Protein AF-A0A517QQE5-F1 (afdb_monomer)

Nearest PDB structures (foldseek):
  2n7e-assembly1_A  TM=3.358E-01  e=5.975E-01  Saccharomyces cerevisiae S288C
  7jvt-assembly1_D  TM=3.365E-01  e=5.175E+00  Lambdavirus lambda

Mean predicted aligned error: 16.01 Å

Sequence (185 aa):
MSWFSRKVNLTLVDDATGAVFASSMMPPSDLPDSFQVDTTLHLGGDDWSVILAEPETKAEFTKSGKLTLRLRKVEMMAPEAISFSQLDISERFDDNENLGADEWITTRALNATIDNPEASGLPPLDADPEEVYRVASTLSELRESIPIEGDGVYCPICHVANIDIGKLRSPCPKCGRGLLKFGWT

pLDDT: mean 84.47, std 11.79, range [33.19, 96.88]

Foldseek 3Di:
DDDDQLWAWEWEAAQVPRDTPDIDTHGLVVPDQFLPPQDWDCDPNWIKTFPDKVVGGSVVRSVVSYIYTHIYTDDDDDPVPDDDDPPDPVDDVCPVVDFDQPDKDAADQPLVVDPDQVVVQADHPPDDLVVNQVSQQVVLVVVVVDDDPQKWWADNNRRMTGRDNVQAQAADPPHGGGIGIDHDD

Radius of gyration: 33.79 Å; Cα contacts (8 Å, |Δi|>4): 269; chains: 1; bounding box: 58×36×95 Å

Secondary structure (DSSP, 8-state):
-------EEEEEEETTT--EEEEEEE-GGGS-SBS-S--EEEETTEEEEEEEEES-BHHHHHHHSEEEEEEEE-----GGG-------TTPPTTGGG---TT--EE---GGGS-S-TGGGTPPPTT--HHHHHHHHHHHHHHHHTS--TTEEEEETTTTEEES-GGGTTSBPTTT-PBPEEEE--

Solvent-accessible surface area (backbone atoms only — not comparable to full-atom values): 11215 Å² total; per-residue (Å²): 133,94,70,84,77,69,49,25,41,38,36,37,25,36,61,89,77,68,44,75,79,49,72,50,79,42,49,64,87,83,49,67,70,56,59,86,54,97,42,74,44,85,54,98,92,42,50,27,37,54,77,43,48,48,52,46,37,39,73,51,17,61,71,70,33,38,32,39,36,28,29,39,77,64,80,88,74,62,71,90,74,61,84,76,81,83,81,66,85,87,63,59,92,66,54,93,73,62,73,48,74,88,45,73,47,80,60,75,67,67,46,80,78,43,98,60,24,57,87,72,76,34,61,58,90,84,54,52,68,69,58,48,46,52,56,50,46,56,54,14,56,59,49,71,76,50,95,60,88,72,41,13,21,31,34,87,82,78,29,37,34,32,64,38,49,88,48,50,58,38,60,35,95,85,79,57,49,60,22,31,57,40,76,80,124

Organism: NCBI:txid2527994

Structure (mmCIF, N/CA/C/O backbone):
data_AF-A0A517QQE5-F1
#
_entry.id   AF-A0A517QQE5-F1
#
loop_
_atom_site.group_PDB
_atom_site.id
_atom_site.type_symbol
_atom_site.label_atom_id
_atom_site.label_alt_id
_atom_site.label_comp_id
_atom_site.label_asym_id
_atom_site.label_entity_id
_atom_site.label_seq_id
_atom_site.pdbx_PDB_ins_code
_atom_site.Cartn_x
_atom_site.Cartn_y
_atom_site.Cartn_z
_atom_site.occupancy
_atom_site.B_iso_or_equiv
_atom_site.auth_seq_id
_atom_site.auth_comp_id
_atom_site.auth_asym_id
_atom_site.auth_atom_id
_atom_site.pdbx_PDB_model_num
ATOM 1 N N . MET A 1 1 ? -27.546 -8.159 62.343 1.00 33.19 1 MET A N 1
ATOM 2 C CA . MET A 1 1 ? -28.713 -7.446 61.781 1.00 33.19 1 MET A CA 1
ATOM 3 C C . MET A 1 1 ? -28.699 -7.657 60.276 1.00 33.19 1 MET A C 1
ATOM 5 O O . MET A 1 1 ? -27.758 -7.212 59.638 1.00 33.19 1 MET A O 1
ATOM 9 N N . SER A 1 2 ? -29.659 -8.411 59.732 1.00 42.81 2 SER A N 1
ATOM 10 C CA . SER A 1 2 ? -29.758 -8.683 58.290 1.00 42.81 2 SER A CA 1
ATOM 11 C C . SER A 1 2 ? -30.436 -7.488 57.615 1.00 42.81 2 SER A C 1
ATOM 13 O O . SER A 1 2 ? -31.658 -7.362 57.644 1.00 42.81 2 SER A O 1
ATOM 15 N N . TRP A 1 3 ? -29.633 -6.540 57.130 1.00 45.69 3 TRP A N 1
ATOM 16 C CA . TRP A 1 3 ? -30.102 -5.354 56.416 1.00 45.69 3 TRP A CA 1
ATOM 17 C C . TRP A 1 3 ? -30.272 -5.730 54.944 1.00 45.69 3 TRP A C 1
ATOM 19 O O . TRP A 1 3 ? -29.327 -6.201 54.319 1.00 45.69 3 TRP A O 1
ATOM 29 N N . PHE A 1 4 ? -31.480 -5.569 54.408 1.00 49.00 4 PHE A N 1
ATOM 30 C CA . PHE A 1 4 ? -31.859 -5.864 53.025 1.00 49.00 4 PHE A CA 1
ATOM 31 C C . PHE A 1 4 ? -30.752 -5.518 52.016 1.00 49.00 4 PHE A C 1
ATOM 33 O O . PHE A 1 4 ? -30.507 -4.344 51.736 1.00 49.00 4 PHE A O 1
ATOM 40 N N . SER A 1 5 ? -30.099 -6.536 51.449 1.00 58.22 5 SER A N 1
ATOM 41 C CA . SER A 1 5 ? -29.202 -6.341 50.310 1.00 58.22 5 SER A CA 1
ATOM 42 C C . SER A 1 5 ? -30.065 -5.960 49.110 1.00 58.22 5 SER A C 1
ATOM 44 O O . SER A 1 5 ? -30.718 -6.813 48.502 1.00 58.22 5 SER A O 1
ATOM 46 N N . ARG A 1 6 ? -30.162 -4.656 48.820 1.00 73.75 6 ARG A N 1
ATOM 47 C CA . ARG A 1 6 ? -30.769 -4.173 47.577 1.00 73.75 6 ARG A CA 1
ATOM 48 C C . ARG A 1 6 ? -29.922 -4.707 46.432 1.00 73.75 6 ARG A C 1
ATOM 50 O O . ARG A 1 6 ? -28.795 -4.262 46.244 1.00 73.75 6 ARG A O 1
ATOM 57 N N . LYS A 1 7 ? -30.465 -5.683 45.706 1.00 86.56 7 LYS A N 1
ATOM 58 C CA . LYS A 1 7 ? -29.832 -6.222 44.505 1.00 86.56 7 LYS A CA 1
ATOM 59 C C . LYS A 1 7 ? -29.863 -5.170 43.399 1.00 86.56 7 LYS A C 1
ATOM 61 O O . LYS A 1 7 ? -30.863 -4.470 43.239 1.00 86.56 7 LYS A O 1
ATOM 66 N N . VAL A 1 8 ? -28.776 -5.084 42.649 1.00 90.12 8 VAL A N 1
ATOM 67 C CA . VAL A 1 8 ? -28.652 -4.277 41.436 1.00 90.12 8 VAL A CA 1
ATOM 68 C C . VAL A 1 8 ? -29.041 -5.160 40.261 1.00 90.12 8 VAL A C 1
ATOM 70 O O . VAL A 1 8 ? -28.583 -6.300 40.157 1.00 90.12 8 VAL A O 1
ATOM 73 N N . ASN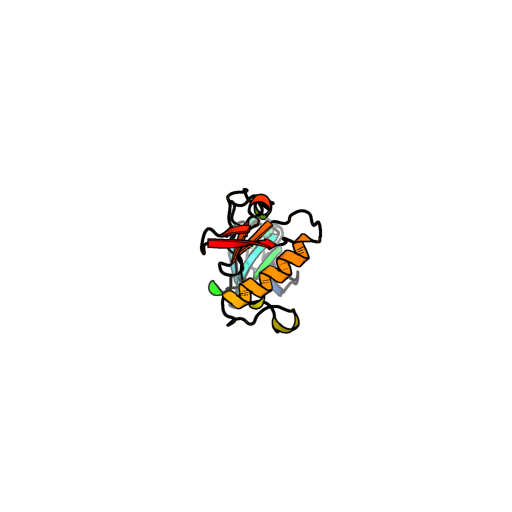 A 1 9 ? -29.914 -4.649 39.397 1.00 92.06 9 ASN A N 1
ATOM 74 C CA . ASN A 1 9 ? -30.241 -5.302 38.140 1.00 92.06 9 ASN A CA 1
ATOM 75 C C . ASN A 1 9 ? -29.171 -4.953 37.098 1.00 92.06 9 ASN A C 1
ATOM 77 O O . ASN A 1 9 ? -29.143 -3.824 36.602 1.00 92.06 9 ASN A O 1
ATOM 81 N N . LEU A 1 10 ? -28.292 -5.911 36.815 1.00 92.62 10 LEU A N 1
ATOM 82 C CA . LEU A 1 10 ? -27.239 -5.831 35.813 1.00 92.62 10 LEU A CA 1
ATOM 83 C C . LEU A 1 10 ? -27.786 -6.267 34.454 1.00 92.62 10 LEU A C 1
ATOM 85 O O . LEU A 1 10 ? -28.253 -7.394 34.314 1.00 92.62 10 LEU A O 1
ATOM 89 N N . THR A 1 11 ? -27.689 -5.397 33.455 1.00 94.56 11 THR A N 1
ATOM 90 C CA . THR A 1 11 ? -28.044 -5.672 32.057 1.00 94.56 11 THR A CA 1
ATOM 91 C C . THR A 1 11 ? -26.781 -5.643 31.208 1.00 94.56 11 THR A C 1
ATOM 93 O O . THR A 1 11 ? -26.040 -4.664 31.256 1.00 94.56 11 THR A O 1
ATOM 96 N N . LEU A 1 12 ? -26.533 -6.704 30.441 1.00 93.81 12 LEU A N 1
ATOM 97 C CA . LEU A 1 12 ? -25.383 -6.812 29.547 1.00 93.81 12 LEU A CA 1
ATOM 98 C C . LEU A 1 12 ? -25.844 -6.662 28.098 1.00 93.81 12 LEU A C 1
ATOM 100 O O . LEU A 1 12 ? -26.717 -7.403 27.635 1.00 93.81 12 LEU A O 1
ATOM 104 N N . VAL A 1 13 ? -25.260 -5.687 27.410 1.00 94.94 13 VAL A N 1
ATOM 105 C CA . VAL A 1 13 ? -25.585 -5.309 26.035 1.00 94.94 13 VAL A CA 1
ATOM 106 C C . VAL A 1 13 ? -24.355 -5.516 25.171 1.00 94.94 13 VAL A C 1
ATOM 108 O O . VAL A 1 13 ? -23.271 -5.053 25.519 1.00 94.94 13 VAL A O 1
ATOM 111 N N . ASP A 1 14 ? -24.513 -6.197 24.044 1.00 92.62 14 ASP A N 1
ATOM 112 C CA . ASP A 1 14 ? -23.460 -6.301 23.042 1.00 92.62 14 ASP A CA 1
ATOM 113 C C . ASP A 1 14 ? -23.326 -4.945 22.341 1.00 92.62 14 ASP A C 1
ATOM 115 O O . ASP A 1 14 ? -24.292 -4.405 21.803 1.00 92.62 14 ASP A O 1
ATOM 119 N N . ASP A 1 15 ? -22.133 -4.366 22.381 1.00 93.06 15 ASP A N 1
ATOM 120 C CA . ASP A 1 15 ? -21.878 -3.028 21.867 1.00 93.06 15 ASP A CA 1
ATOM 121 C C . ASP A 1 15 ? -21.971 -2.934 20.335 1.00 93.06 15 ASP A C 1
ATOM 123 O O . ASP A 1 15 ? -22.330 -1.880 19.808 1.00 93.06 15 ASP A O 1
ATOM 127 N N . ALA A 1 16 ? -21.665 -4.020 19.622 1.00 89.31 16 ALA A N 1
ATOM 128 C CA . ALA A 1 16 ? -21.686 -4.058 18.164 1.00 89.31 16 ALA A CA 1
ATOM 129 C C . ALA A 1 16 ? -23.116 -4.159 17.615 1.00 89.31 16 ALA A C 1
ATOM 131 O O . ALA A 1 16 ? -23.429 -3.561 16.587 1.00 89.31 16 ALA A O 1
ATOM 132 N N . THR A 1 17 ? -23.989 -4.902 18.296 1.00 91.62 17 THR A N 1
ATOM 133 C CA . THR A 1 17 ? -25.365 -5.166 17.841 1.00 91.62 17 THR A CA 1
ATOM 134 C C . THR A 1 17 ? -26.428 -4.362 18.590 1.00 91.62 17 THR A C 1
ATOM 136 O O . THR A 1 17 ? -27.551 -4.225 18.105 1.00 91.62 17 THR A O 1
ATOM 139 N N . GLY A 1 18 ? -26.109 -3.847 19.779 1.00 91.19 18 GLY A N 1
ATOM 140 C CA . GLY A 1 18 ? -27.065 -3.230 20.700 1.00 91.19 18 GLY A CA 1
ATOM 141 C C . GLY A 1 18 ? -28.014 -4.229 21.373 1.00 91.19 18 GLY A C 1
ATOM 142 O O . GLY A 1 18 ? -28.946 -3.815 22.065 1.00 91.19 18 GLY A O 1
ATOM 143 N N . ALA A 1 19 ? -27.820 -5.537 21.173 1.00 92.38 19 ALA A N 1
ATOM 144 C CA . ALA A 1 19 ? -28.698 -6.561 21.719 1.00 92.38 19 ALA A CA 1
ATOM 145 C C . ALA A 1 19 ? -28.390 -6.833 23.197 1.00 92.38 19 ALA A C 1
ATOM 147 O O . ALA A 1 19 ? -27.240 -7.036 23.587 1.00 92.38 19 ALA A O 1
ATOM 148 N N . VAL A 1 20 ? -29.437 -6.900 24.022 1.00 93.38 20 VAL A N 1
ATOM 149 C CA . VAL A 1 20 ? -29.319 -7.434 25.384 1.00 93.38 20 VAL A CA 1
ATOM 150 C C . VAL A 1 20 ? -29.141 -8.943 25.278 1.00 93.38 20 VAL A C 1
ATOM 152 O O . VAL A 1 20 ? -30.039 -9.633 24.796 1.00 93.38 20 VAL A O 1
ATOM 155 N N . PHE A 1 21 ? -28.011 -9.458 25.750 1.00 91.81 21 PHE A N 1
ATOM 156 C CA . PHE A 1 21 ? -27.730 -10.895 25.704 1.00 91.81 21 PHE A CA 1
ATOM 157 C C . PHE A 1 21 ? -27.779 -11.564 27.081 1.00 91.81 21 PHE A C 1
ATOM 159 O O . PHE A 1 21 ? -27.921 -12.782 27.163 1.00 91.81 21 PHE A O 1
ATOM 166 N N . ALA A 1 22 ? -27.712 -10.792 28.172 1.00 89.31 22 ALA A N 1
ATOM 167 C CA . ALA A 1 22 ? -27.866 -11.318 29.524 1.00 89.31 22 ALA A CA 1
ATOM 168 C C . ALA A 1 22 ? -28.390 -10.262 30.506 1.00 89.31 22 ALA A C 1
ATOM 170 O O . ALA A 1 22 ? -28.220 -9.054 30.330 1.00 89.31 22 ALA A O 1
ATOM 171 N N . SER A 1 23 ? -29.032 -10.722 31.578 1.00 91.25 23 SER A N 1
ATOM 172 C CA . SER A 1 23 ? -29.384 -9.883 32.726 1.00 91.25 23 SER A CA 1
ATOM 173 C C . SER A 1 23 ? -29.321 -10.696 34.018 1.00 91.25 23 SER A C 1
ATOM 175 O O . SER A 1 23 ? -2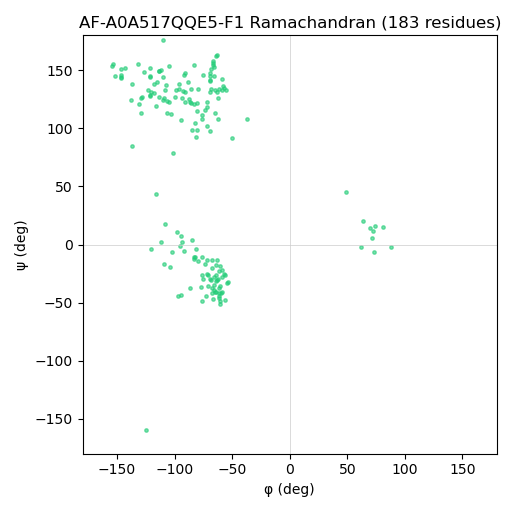9.666 -11.877 34.025 1.00 91.25 23 SER A O 1
ATOM 177 N N . SER A 1 24 ? -28.874 -10.081 35.112 1.00 89.19 24 SER A N 1
ATOM 178 C CA . SER A 1 24 ? -28.688 -10.747 36.405 1.00 89.19 24 SER A CA 1
ATOM 179 C C . SER A 1 24 ? -28.965 -9.804 37.573 1.00 89.19 24 SER A C 1
ATOM 181 O O . SER A 1 24 ? -28.761 -8.597 37.480 1.00 89.19 24 SER A O 1
ATOM 183 N N . MET A 1 25 ? -29.410 -10.355 38.704 1.00 89.31 25 MET A N 1
ATOM 184 C CA . MET A 1 25 ? -29.554 -9.602 39.950 1.00 89.31 25 MET A CA 1
ATOM 185 C C . MET A 1 25 ? -28.414 -9.935 40.904 1.00 89.31 25 MET A C 1
ATOM 187 O O . MET A 1 25 ? -28.370 -11.036 41.458 1.00 89.31 25 MET A O 1
ATOM 191 N N . MET A 1 26 ? -27.551 -8.957 41.160 1.00 87.31 26 MET A N 1
ATOM 192 C CA . MET A 1 26 ? -26.340 -9.133 41.961 1.00 87.31 26 MET A CA 1
ATOM 193 C C . MET A 1 26 ? -26.341 -8.197 43.172 1.00 87.31 26 MET A C 1
ATOM 195 O O . MET A 1 26 ? -26.858 -7.081 43.081 1.00 87.31 26 MET A O 1
ATOM 199 N N . PRO A 1 27 ? -25.805 -8.609 44.331 1.00 89.62 27 PRO A N 1
ATOM 200 C CA . PRO A 1 27 ? -25.576 -7.675 45.421 1.00 89.62 27 PRO A CA 1
ATOM 201 C C . PRO A 1 27 ? -24.445 -6.697 45.039 1.00 89.62 27 PRO A C 1
ATOM 203 O O . PRO A 1 27 ? -23.501 -7.091 44.355 1.00 89.62 27 PRO A O 1
ATOM 206 N N . PRO A 1 28 ? -24.478 -5.436 45.508 1.00 85.50 28 PRO A N 1
ATOM 207 C CA . PRO A 1 28 ? -23.416 -4.468 45.229 1.00 85.50 28 PRO A CA 1
ATOM 208 C C . PRO A 1 28 ? -22.020 -4.929 45.669 1.00 85.50 28 PRO A C 1
ATOM 210 O O . PRO A 1 28 ? -21.029 -4.473 45.113 1.00 85.50 28 PRO A O 1
ATOM 213 N N . SER A 1 29 ? -21.922 -5.818 46.665 1.00 86.38 29 SER A N 1
ATOM 214 C CA . SER A 1 29 ? -20.652 -6.393 47.130 1.00 86.38 29 SER A CA 1
ATOM 215 C C . SER A 1 29 ? -19.885 -7.136 46.041 1.00 86.38 29 SER A C 1
ATOM 217 O O . SER A 1 29 ? -18.663 -7.183 46.109 1.00 86.38 29 SER A O 1
ATOM 219 N N . ASP A 1 30 ? -20.597 -7.673 45.050 1.00 86.25 30 ASP A N 1
ATOM 220 C CA . ASP A 1 30 ? -20.035 -8.514 43.989 1.00 86.25 30 ASP A CA 1
ATOM 221 C C . ASP A 1 30 ? -19.674 -7.685 42.745 1.00 86.25 30 ASP A C 1
ATOM 223 O O . ASP A 1 30 ? -19.247 -8.231 41.731 1.00 86.25 30 ASP A O 1
ATOM 227 N N . LEU A 1 31 ? -19.870 -6.363 42.811 1.00 86.75 31 LEU A N 1
ATOM 228 C CA . LEU A 1 31 ? -19.562 -5.420 41.743 1.00 86.75 31 LEU A CA 1
ATOM 229 C C . LEU A 1 31 ? -18.363 -4.539 42.137 1.00 86.75 31 LEU A C 1
ATOM 231 O O . LEU A 1 31 ? -18.242 -4.155 43.312 1.00 86.75 31 LEU A O 1
ATOM 235 N N . PRO A 1 32 ? -17.495 -4.188 41.169 1.00 86.62 32 PRO A N 1
ATOM 236 C CA . PRO A 1 32 ? -16.377 -3.282 41.399 1.00 86.62 32 PRO A CA 1
ATOM 237 C C . PRO A 1 32 ? -16.873 -1.883 41.771 1.00 86.62 32 PRO A C 1
ATOM 239 O O . PRO A 1 32 ? -18.032 -1.525 41.551 1.00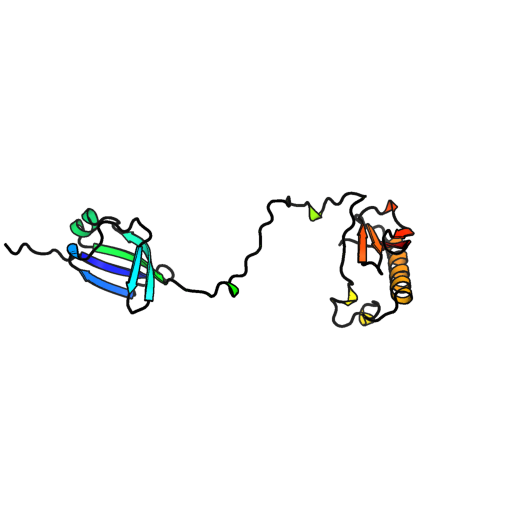 86.62 32 PRO A O 1
ATOM 242 N N . ASP A 1 33 ? -15.988 -1.079 42.353 1.00 85.75 33 ASP A N 1
ATOM 243 C CA . ASP A 1 33 ? -16.347 0.264 42.815 1.00 85.75 33 ASP A CA 1
ATOM 244 C C . ASP A 1 33 ? -16.584 1.251 41.655 1.00 85.75 33 ASP A C 1
ATOM 246 O O . ASP A 1 33 ? -17.367 2.196 41.794 1.00 85.75 33 ASP A O 1
ATOM 250 N N . SER A 1 34 ? -15.963 1.001 40.499 1.00 86.12 34 SER A N 1
ATOM 251 C CA . SER A 1 34 ? -16.117 1.769 39.262 1.00 86.12 34 SER A CA 1
ATOM 252 C C . SER A 1 34 ? -15.813 0.898 38.040 1.00 86.12 34 SER A C 1
ATOM 254 O O . SER A 1 34 ? -15.024 -0.042 38.135 1.00 86.12 34 SER A O 1
ATOM 256 N N . PHE A 1 35 ? -16.410 1.251 36.902 1.00 84.56 35 PHE A N 1
ATOM 257 C CA . PHE A 1 35 ? -16.118 0.685 35.579 1.00 84.56 35 PHE A CA 1
ATOM 258 C C . PHE A 1 35 ? -15.366 1.669 34.656 1.00 84.56 35 PHE A C 1
ATOM 260 O O . PHE A 1 35 ? -15.342 1.475 33.448 1.00 84.56 35 PHE A O 1
ATOM 267 N N . GLN A 1 36 ? -14.753 2.728 35.205 1.00 71.56 36 GLN A N 1
ATOM 268 C CA . GLN A 1 36 ? -13.980 3.725 34.435 1.00 71.56 36 GLN A CA 1
ATOM 269 C C . GLN A 1 36 ? -12.611 3.231 33.940 1.00 71.56 36 GLN A C 1
ATOM 271 O O . GLN A 1 36 ? -11.993 3.870 33.095 1.00 71.56 36 GLN A O 1
ATOM 276 N N . VAL A 1 37 ? -12.106 2.135 34.504 1.00 68.81 37 VAL A N 1
ATOM 277 C CA . VAL A 1 37 ? -10.849 1.505 34.079 1.00 68.81 37 VAL A CA 1
ATOM 278 C C . VAL A 1 37 ? -11.175 0.469 33.010 1.00 68.81 37 VAL A C 1
ATOM 280 O O . VAL A 1 37 ? -12.226 -0.162 33.122 1.00 68.81 37 VAL A O 1
ATOM 283 N N . ASP A 1 38 ? -10.276 0.257 32.040 1.00 74.25 38 ASP A N 1
ATOM 284 C CA . ASP A 1 38 ? -10.341 -0.842 31.063 1.00 74.25 38 ASP A CA 1
ATOM 285 C C . ASP A 1 38 ? -10.562 -2.182 31.782 1.00 74.25 38 ASP A C 1
ATOM 287 O O . ASP A 1 38 ? -9.636 -2.846 32.253 1.00 74.25 38 ASP A O 1
ATOM 291 N N . THR A 1 39 ? -11.833 -2.547 31.928 1.00 81.94 39 THR A N 1
ATOM 292 C CA . THR A 1 39 ? -12.273 -3.680 32.731 1.00 81.94 39 THR A CA 1
ATOM 293 C C . THR A 1 39 ? -12.644 -4.793 31.777 1.00 81.94 39 THR A C 1
ATOM 295 O O . THR A 1 39 ? -13.513 -4.629 30.922 1.00 81.94 39 THR A O 1
ATOM 298 N N . THR A 1 40 ? -11.996 -5.942 31.940 1.00 86.06 40 THR A N 1
ATOM 299 C CA . THR A 1 40 ? -12.358 -7.162 31.218 1.00 86.06 40 THR A CA 1
ATOM 300 C C . THR A 1 40 ? -13.217 -8.041 32.120 1.00 86.06 40 THR A C 1
ATOM 302 O O . THR A 1 40 ? -12.897 -8.252 33.290 1.00 86.06 40 THR A O 1
ATOM 305 N N . LEU A 1 41 ? -14.325 -8.540 31.582 1.00 86.62 41 LEU A N 1
ATOM 306 C CA . LEU A 1 41 ? -15.226 -9.483 32.226 1.00 86.62 41 LEU A CA 1
ATOM 307 C C . LEU A 1 41 ? -15.091 -10.854 31.571 1.00 86.62 41 LEU A C 1
ATOM 309 O O . LEU A 1 41 ? -15.164 -10.982 30.352 1.00 86.62 41 LEU A O 1
ATOM 313 N N . HIS A 1 42 ? -14.972 -11.881 32.403 1.00 87.38 42 HIS A N 1
ATOM 314 C CA . HIS A 1 42 ? -14.964 -13.273 31.967 1.00 87.38 42 HIS A CA 1
ATOM 315 C C . HIS A 1 42 ? -16.388 -13.831 32.062 1.00 87.38 42 HIS A C 1
ATOM 317 O O . HIS A 1 42 ? -16.906 -14.047 33.162 1.00 87.38 42 HIS A O 1
ATOM 323 N N . LEU A 1 43 ? -17.047 -14.040 30.921 1.00 84.62 43 LEU A N 1
ATOM 324 C CA . LEU A 1 43 ? -18.449 -14.459 30.840 1.00 84.62 43 LEU A CA 1
ATOM 325 C C . LEU A 1 43 ? -18.590 -15.646 29.887 1.00 84.62 43 LEU A C 1
ATOM 327 O O . LEU A 1 43 ? -18.272 -15.550 28.708 1.00 84.62 43 LEU A O 1
ATOM 331 N N . GLY A 1 44 ? -19.100 -16.775 30.389 1.00 79.00 44 GLY A N 1
ATOM 332 C CA . GLY A 1 44 ? -19.386 -17.945 29.547 1.00 79.00 44 GLY A CA 1
ATOM 333 C C . GLY A 1 44 ? -18.156 -18.586 28.890 1.00 79.00 44 GLY A C 1
ATOM 334 O O . GLY A 1 44 ? -18.313 -19.301 27.909 1.00 79.00 44 GLY A O 1
ATOM 335 N N . GLY A 1 45 ? -16.955 -18.342 29.427 1.00 82.94 45 GLY A N 1
ATOM 336 C CA . GLY A 1 45 ? -15.685 -18.804 28.852 1.00 82.94 45 GLY A CA 1
ATOM 337 C C . GLY A 1 45 ? -15.072 -17.851 27.823 1.00 82.94 45 GLY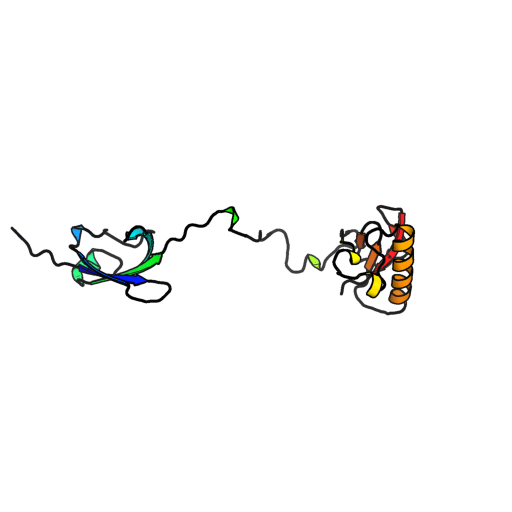 A C 1
ATOM 338 O O . GLY A 1 45 ? -13.976 -18.125 27.348 1.00 82.94 45 GLY A O 1
ATOM 339 N N . ASP A 1 46 ? -15.749 -16.743 27.517 1.00 88.88 46 ASP A N 1
ATOM 340 C CA . ASP A 1 46 ? -15.252 -15.674 26.658 1.00 88.88 46 ASP A CA 1
ATOM 341 C C . ASP A 1 46 ? -14.840 -14.448 27.485 1.00 88.88 46 ASP A C 1
ATOM 343 O O . ASP A 1 46 ? -15.407 -14.168 28.549 1.00 88.88 46 ASP A O 1
ATOM 347 N N . ASP A 1 47 ? -13.907 -13.675 26.936 1.00 91.06 47 ASP A N 1
ATOM 348 C CA . ASP A 1 47 ? -13.469 -12.400 27.493 1.00 91.06 47 ASP A CA 1
ATOM 349 C C . ASP A 1 47 ? -14.220 -11.248 26.823 1.00 91.06 47 ASP A C 1
ATOM 351 O O . ASP A 1 47 ? -14.364 -11.194 25.599 1.00 91.06 47 ASP A O 1
ATOM 355 N N . TRP A 1 48 ? -14.707 -10.311 27.631 1.00 91.50 48 TRP A N 1
ATOM 356 C CA . TRP A 1 48 ? -15.495 -9.166 27.189 1.00 91.50 48 TRP A CA 1
ATOM 357 C C . TRP A 1 48 ? -14.919 -7.880 27.764 1.00 91.50 48 TRP A C 1
ATOM 359 O O . TRP A 1 48 ? -14.789 -7.749 28.977 1.00 91.50 48 TRP A O 1
ATOM 369 N N . SER A 1 49 ? -14.619 -6.905 26.914 1.00 92.44 49 SER A N 1
ATOM 370 C CA . SER A 1 49 ? -14.200 -5.575 27.351 1.00 92.44 49 SER A CA 1
ATOM 371 C C . SER A 1 49 ? -15.418 -4.695 27.628 1.00 92.44 49 SER A C 1
ATOM 373 O O . SER A 1 49 ? -16.360 -4.664 26.828 1.00 92.44 49 SER A O 1
ATOM 375 N N . VAL A 1 50 ? -15.413 -3.987 28.758 1.00 92.75 50 VAL A N 1
ATOM 376 C CA . VAL A 1 50 ? -16.436 -2.989 29.095 1.00 92.75 50 VAL A CA 1
ATOM 377 C C . VAL A 1 50 ? -16.175 -1.718 28.290 1.00 92.75 50 VAL A C 1
ATOM 379 O O . VAL A 1 50 ? -15.203 -1.015 28.532 1.00 92.75 50 VAL A O 1
ATOM 382 N N . ILE A 1 51 ? -17.065 -1.416 27.343 1.00 93.00 51 ILE A N 1
ATOM 383 C CA . ILE A 1 51 ? -17.006 -0.207 26.506 1.00 93.00 51 ILE A CA 1
ATOM 384 C C . ILE A 1 51 ? -17.689 0.973 27.199 1.00 93.00 51 ILE A C 1
ATOM 386 O O . ILE A 1 51 ? -17.242 2.111 27.086 1.00 93.00 51 ILE A O 1
ATOM 390 N N . LEU A 1 52 ? -18.793 0.709 27.902 1.00 90.94 52 LEU A N 1
ATOM 391 C CA . LEU A 1 52 ? -19.549 1.728 28.626 1.00 90.94 52 LEU A CA 1
ATOM 392 C C . LEU A 1 52 ? -20.276 1.110 29.820 1.00 90.94 52 LEU A C 1
ATOM 394 O O . LEU A 1 52 ? -20.787 -0.008 29.727 1.00 90.94 52 LEU A O 1
ATOM 398 N N . ALA A 1 53 ? -20.385 1.869 30.909 1.00 92.62 53 ALA A N 1
ATOM 399 C CA . ALA A 1 53 ? -21.169 1.510 32.082 1.00 92.62 53 ALA A CA 1
ATOM 400 C C . ALA A 1 53 ? -22.120 2.647 32.464 1.00 92.62 53 ALA A C 1
ATOM 402 O O . ALA A 1 53 ? -21.698 3.779 32.669 1.00 92.62 53 ALA A O 1
ATOM 403 N N . GLU A 1 54 ? -23.406 2.338 32.599 1.00 92.25 54 GLU A N 1
ATOM 404 C CA . GLU A 1 54 ? -24.433 3.308 32.970 1.00 92.25 54 GLU A CA 1
ATOM 405 C C . GLU A 1 54 ? -25.276 2.787 34.143 1.00 92.25 54 GLU A C 1
ATOM 407 O O . GLU A 1 54 ? -26.065 1.851 33.971 1.00 92.25 54 GLU A O 1
ATOM 412 N N . PRO A 1 55 ? -25.202 3.403 35.336 1.00 92.00 55 PRO A N 1
ATOM 413 C CA . PRO A 1 55 ? -24.213 4.392 35.794 1.00 92.00 55 PRO A CA 1
ATOM 414 C C . PRO A 1 55 ? -22.784 3.833 35.954 1.00 92.00 55 PRO A C 1
ATOM 416 O O . PRO A 1 55 ? -22.614 2.638 36.183 1.00 92.00 55 PRO A O 1
ATOM 419 N N . GLU A 1 56 ? -21.767 4.699 35.912 1.00 88.69 56 GLU A N 1
ATOM 420 C CA . GLU A 1 56 ? -20.345 4.302 35.943 1.00 88.69 56 GLU A CA 1
ATOM 421 C C . GLU A 1 56 ? -19.853 3.859 37.331 1.00 88.69 56 GLU A C 1
ATOM 423 O O . GLU A 1 56 ? -18.934 3.040 37.442 1.00 88.69 56 GLU A O 1
ATOM 428 N N . THR A 1 57 ? -20.444 4.406 38.400 1.00 90.06 57 THR A N 1
ATOM 429 C CA . THR A 1 57 ? -19.943 4.233 39.771 1.00 90.06 57 THR A CA 1
ATOM 430 C C . THR A 1 57 ? -20.886 3.427 40.657 1.00 90.06 57 THR A C 1
ATOM 432 O O . THR A 1 57 ? -22.116 3.509 40.572 1.00 90.06 57 THR A O 1
ATOM 435 N N . LYS A 1 58 ? -20.309 2.696 41.613 1.00 89.00 58 LYS A N 1
ATOM 436 C CA . LYS A 1 58 ? -21.063 1.852 42.548 1.00 89.00 58 LYS A CA 1
ATOM 437 C C . LYS A 1 58 ? -22.049 2.589 43.419 1.00 89.00 58 LYS A C 1
ATOM 439 O O . LYS A 1 58 ? -23.135 2.067 43.684 1.00 89.00 58 LYS A O 1
ATOM 444 N N . ALA A 1 59 ? -21.714 3.805 43.830 1.00 88.94 59 ALA A N 1
ATOM 445 C CA . ALA A 1 59 ? -22.636 4.653 44.571 1.00 88.94 59 ALA A CA 1
ATOM 446 C C . ALA A 1 59 ? -23.919 4.925 43.764 1.00 88.94 59 ALA A C 1
ATOM 448 O O . ALA A 1 59 ? -25.023 4.862 44.310 1.00 88.94 59 ALA A O 1
ATOM 449 N N . GLU A 1 60 ? -23.789 5.167 42.460 1.00 89.62 60 GLU A N 1
ATOM 450 C CA . GLU A 1 60 ? -24.903 5.509 41.580 1.00 89.62 60 GLU A CA 1
ATOM 451 C C . GLU A 1 60 ? -25.757 4.295 41.232 1.00 89.62 60 GLU A C 1
ATOM 453 O O . GLU A 1 60 ? -26.977 4.354 41.409 1.00 89.62 60 GLU A O 1
ATOM 458 N N . PHE A 1 61 ? -25.154 3.177 40.818 1.00 90.69 61 PHE A N 1
ATOM 459 C CA . PHE A 1 61 ? -25.932 1.986 40.466 1.00 90.69 61 PHE A CA 1
ATOM 460 C C . PHE A 1 61 ? -26.537 1.275 41.683 1.00 90.69 61 PHE A C 1
ATOM 462 O O . PHE A 1 61 ? -27.600 0.659 41.582 1.00 90.69 61 PHE A O 1
ATOM 469 N N . THR A 1 62 ? -25.942 1.422 42.873 1.00 88.06 62 THR A N 1
ATOM 470 C CA . THR A 1 62 ? -26.558 0.955 44.130 1.00 88.06 62 THR A CA 1
ATOM 471 C C . THR A 1 62 ? -27.757 1.822 44.515 1.00 88.06 62 THR A C 1
ATOM 473 O O . THR A 1 62 ? -28.754 1.320 45.040 1.00 88.06 62 THR A O 1
ATOM 476 N N . LYS A 1 63 ? -27.690 3.130 44.240 1.00 89.31 63 LYS A N 1
ATOM 477 C CA . LYS A 1 63 ? -28.790 4.068 44.487 1.00 89.31 63 LYS A CA 1
ATOM 478 C C . LYS A 1 63 ? -29.937 3.875 43.493 1.00 89.31 63 LYS A C 1
ATOM 480 O O . LYS A 1 63 ? -31.093 3.885 43.912 1.00 89.31 63 LYS A O 1
ATOM 485 N N . SER A 1 64 ? -29.631 3.712 42.205 1.00 90.00 64 SER A N 1
ATOM 486 C CA . SER A 1 64 ? -30.623 3.514 41.137 1.00 90.00 64 SER A CA 1
ATOM 487 C C . SER A 1 64 ? -31.200 2.093 41.120 1.00 90.00 64 SER A C 1
ATOM 489 O O . SER A 1 64 ? -32.320 1.888 40.650 1.00 90.00 64 SER A O 1
ATOM 491 N N . GLY A 1 65 ? -30.444 1.112 41.626 1.00 90.44 65 GLY A N 1
ATOM 492 C CA . GLY A 1 65 ? -30.766 -0.313 41.554 1.00 90.44 65 GLY A CA 1
ATOM 493 C C . GLY A 1 65 ? -30.600 -0.914 40.155 1.00 90.44 65 GLY A C 1
ATOM 494 O O . GLY A 1 65 ? -31.067 -2.030 39.921 1.00 90.44 65 GLY A O 1
ATOM 495 N N . LYS A 1 66 ? -29.978 -0.191 39.217 1.00 92.88 66 LYS A N 1
ATOM 496 C CA . LYS A 1 66 ? -29.802 -0.596 37.818 1.00 92.88 66 LYS A CA 1
ATOM 497 C C . LYS A 1 66 ? -28.388 -0.280 37.346 1.00 92.88 66 LYS A C 1
ATOM 499 O O . LYS A 1 66 ? -27.886 0.806 37.631 1.00 92.88 66 LYS A O 1
ATOM 504 N N . LEU A 1 67 ? -27.803 -1.211 36.603 1.00 93.62 67 LEU A N 1
ATOM 505 C CA . LEU A 1 67 ? -26.519 -1.071 35.928 1.00 93.62 67 LEU A CA 1
ATOM 506 C C . LEU A 1 67 ? -26.635 -1.683 34.531 1.00 93.62 67 LEU A C 1
ATOM 508 O O . LEU A 1 67 ? -26.981 -2.856 34.404 1.00 93.62 67 LEU A O 1
ATOM 512 N N . THR A 1 68 ? -26.331 -0.911 33.497 1.00 95.00 68 THR A N 1
ATOM 513 C CA . THR A 1 68 ? -26.224 -1.391 32.119 1.00 95.00 68 THR A CA 1
ATOM 514 C C . THR A 1 68 ? -24.762 -1.343 31.706 1.00 95.00 68 THR A C 1
ATOM 516 O O . THR A 1 68 ? -24.144 -0.285 31.772 1.00 95.00 68 THR A O 1
ATOM 519 N N . LEU A 1 69 ? -24.212 -2.473 31.270 1.00 93.88 69 LEU A N 1
ATOM 520 C CA . LEU A 1 69 ? -22.870 -2.549 30.704 1.00 93.88 69 LEU A CA 1
ATOM 521 C C . LEU A 1 69 ? -22.971 -2.820 29.205 1.00 93.88 69 LEU A C 1
ATOM 523 O O . LEU A 1 69 ? -23.606 -3.796 28.795 1.00 93.88 69 LEU A O 1
ATOM 527 N N . ARG A 1 70 ? -22.325 -1.978 28.398 1.00 94.31 70 ARG A N 1
ATOM 528 C CA . ARG A 1 70 ? -22.065 -2.258 26.984 1.00 94.31 70 ARG A CA 1
ATOM 529 C C . ARG A 1 70 ? -20.720 -2.949 26.872 1.00 94.31 70 ARG A C 1
ATOM 531 O O . ARG A 1 70 ? -19.710 -2.417 27.330 1.00 94.31 70 ARG A O 1
ATOM 538 N N . LEU A 1 71 ? -20.725 -4.133 26.286 1.00 93.56 71 LEU A N 1
ATOM 539 C CA . LEU A 1 71 ? -19.583 -5.027 26.233 1.00 93.56 71 LEU A CA 1
ATOM 540 C C . LEU A 1 71 ? -19.220 -5.337 24.786 1.00 93.56 71 LEU A C 1
ATOM 542 O O . LEU A 1 71 ? -20.101 -5.519 23.947 1.00 93.56 71 LEU A O 1
ATOM 546 N N . ARG A 1 72 ? -17.927 -5.472 24.503 1.00 92.50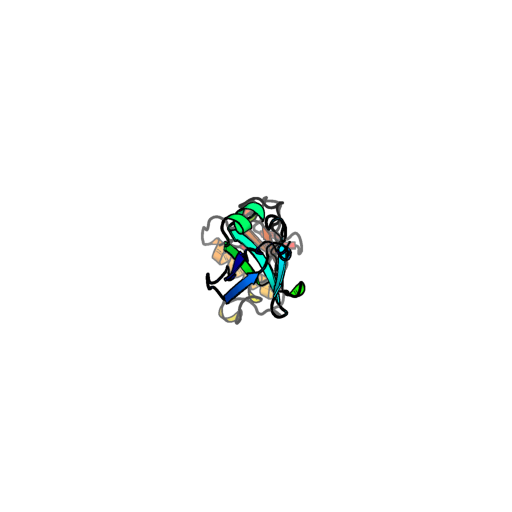 72 ARG A N 1
ATOM 547 C CA . ARG A 1 72 ? -17.435 -5.997 23.228 1.00 92.50 72 ARG A CA 1
ATOM 548 C C . ARG A 1 72 ? -16.595 -7.237 23.478 1.00 92.50 72 ARG A C 1
ATOM 550 O O . ARG A 1 72 ? -15.724 -7.221 24.347 1.00 92.50 72 ARG A O 1
ATOM 557 N N . LYS A 1 73 ? -16.865 -8.306 22.732 1.00 90.50 73 LYS A N 1
ATOM 558 C CA . LYS A 1 73 ? -16.088 -9.541 22.827 1.00 90.50 73 LYS A CA 1
ATOM 559 C C . LYS A 1 73 ? -14.633 -9.257 22.454 1.00 90.50 73 LYS A C 1
ATOM 561 O O . LYS A 1 73 ? -14.370 -8.564 21.471 1.00 90.50 73 LYS A O 1
ATOM 566 N N . VAL A 1 74 ? -13.702 -9.762 23.254 1.00 89.62 74 VAL A N 1
ATOM 567 C CA . VAL A 1 74 ? -12.271 -9.686 22.966 1.00 89.62 74 VAL A CA 1
ATOM 568 C C . VAL A 1 74 ? -11.943 -10.793 21.972 1.00 89.62 74 VAL A C 1
ATOM 570 O O . VAL A 1 74 ? -12.078 -11.978 22.273 1.00 89.62 74 VAL A O 1
ATOM 573 N N . GLU A 1 75 ? -11.533 -10.402 20.771 1.00 86.62 75 GLU A N 1
ATOM 574 C CA . GLU A 1 75 ? -11.085 -11.329 19.738 1.00 86.62 75 GLU A CA 1
ATOM 575 C C . GLU A 1 75 ? -9.559 -11.374 19.712 1.00 86.62 75 GLU A C 1
ATOM 577 O O . GLU A 1 75 ? -8.889 -10.347 19.602 1.00 86.62 75 GLU A O 1
ATOM 582 N N . MET A 1 76 ? -9.006 -12.582 19.807 1.00 83.12 76 MET A N 1
ATOM 583 C CA . MET A 1 76 ? -7.574 -12.814 19.660 1.00 83.12 76 MET A CA 1
ATOM 584 C C . MET A 1 76 ? -7.270 -13.146 18.201 1.00 83.12 76 MET A C 1
ATOM 586 O O . MET A 1 76 ? -7.917 -14.010 17.610 1.00 83.12 76 MET A O 1
ATOM 590 N N . MET A 1 77 ? -6.254 -12.500 17.635 1.00 84.19 77 MET A N 1
ATOM 591 C CA . MET A 1 77 ? -5.745 -12.808 16.300 1.00 84.19 77 MET A CA 1
ATOM 592 C C . MET A 1 77 ? -4.243 -13.067 16.338 1.00 84.19 77 MET A C 1
ATOM 594 O O . MET A 1 77 ? -3.523 -12.508 17.166 1.00 84.19 77 MET A O 1
ATOM 598 N N . ALA A 1 78 ? -3.778 -13.936 15.441 1.00 84.56 78 ALA A N 1
ATOM 599 C CA . ALA A 1 78 ? -2.357 -14.186 15.257 1.00 84.56 78 ALA A CA 1
ATOM 600 C C . ALA A 1 78 ? -1.680 -12.900 14.739 1.00 84.56 78 ALA A C 1
ATOM 602 O O . ALA A 1 78 ? -2.214 -12.298 13.802 1.00 84.56 78 ALA A O 1
ATOM 603 N N . PRO A 1 79 ? -0.538 -12.462 15.301 1.00 81.44 79 PRO A N 1
ATOM 604 C CA . PRO A 1 79 ? 0.155 -11.260 14.835 1.00 81.44 79 PRO A CA 1
ATOM 605 C C . PRO A 1 79 ? 0.463 -11.286 13.334 1.00 81.44 79 PRO A C 1
ATOM 607 O O . PRO A 1 79 ? 0.402 -10.256 12.674 1.00 81.44 79 PRO A O 1
ATOM 610 N N . GLU A 1 80 ? 0.725 -12.467 12.774 1.00 83.12 80 GLU A N 1
ATOM 611 C CA . GLU A 1 80 ? 1.015 -12.674 11.352 1.00 83.12 80 GLU A CA 1
ATOM 612 C C . GLU A 1 80 ? -0.196 -12.398 10.447 1.00 83.12 80 GLU A C 1
ATOM 614 O O . GLU A 1 80 ? -0.031 -12.156 9.253 1.00 83.12 80 GLU A O 1
ATOM 619 N N . ALA A 1 81 ? -1.413 -12.419 10.997 1.00 82.56 81 ALA A N 1
ATOM 620 C CA . ALA A 1 81 ? -2.634 -12.046 10.286 1.00 82.56 81 ALA A CA 1
ATOM 621 C C . ALA A 1 81 ? -2.876 -10.524 10.283 1.00 82.56 81 ALA A C 1
ATOM 623 O O . ALA A 1 81 ? -3.736 -10.041 9.544 1.00 82.56 81 ALA A O 1
ATOM 624 N N . ILE A 1 82 ? -2.124 -9.756 11.082 1.00 81.31 82 ILE A N 1
ATOM 625 C CA . ILE A 1 82 ? -2.220 -8.296 11.141 1.00 81.31 82 ILE A CA 1
ATOM 626 C C . ILE A 1 82 ? -1.355 -7.709 10.026 1.00 81.31 82 ILE A C 1
ATOM 628 O O . ILE A 1 82 ? -0.144 -7.550 10.161 1.00 81.31 82 ILE A O 1
ATOM 632 N N . SER A 1 83 ? -1.986 -7.352 8.909 1.00 76.06 83 SER A N 1
ATOM 633 C CA . SER A 1 83 ? -1.341 -6.518 7.893 1.00 76.06 83 SER A CA 1
ATOM 634 C C . SER A 1 83 ? -1.416 -5.055 8.315 1.00 76.06 83 SER A C 1
ATOM 636 O O . SER A 1 83 ? -2.506 -4.517 8.498 1.00 76.06 83 SER A O 1
ATOM 638 N N . PHE A 1 84 ? -0.268 -4.399 8.445 1.00 68.31 84 PHE A N 1
ATOM 639 C CA . PHE A 1 84 ? -0.188 -2.956 8.648 1.00 68.31 84 PHE A CA 1
ATOM 640 C C . PHE A 1 84 ? 0.557 -2.316 7.478 1.00 68.31 84 PHE A C 1
ATOM 642 O O . PHE A 1 84 ? 1.573 -2.829 7.013 1.00 68.31 84 PHE A O 1
ATOM 649 N N . SER A 1 85 ? 0.060 -1.177 7.002 1.00 68.50 85 SER A N 1
ATOM 650 C CA . SER A 1 85 ? 0.844 -0.275 6.165 1.00 68.50 85 SER A CA 1
ATOM 651 C C . SER A 1 85 ? 1.680 0.602 7.088 1.00 68.50 85 SER A C 1
ATOM 653 O O . SER A 1 85 ? 1.125 1.320 7.924 1.00 68.50 85 SER A O 1
ATOM 655 N N . GLN A 1 86 ? 3.002 0.559 6.954 1.00 67.06 86 GLN A N 1
ATOM 656 C CA . GLN A 1 86 ? 3.848 1.565 7.580 1.00 67.06 86 GLN A CA 1
ATOM 657 C C . GLN A 1 86 ? 3.523 2.914 6.928 1.00 67.06 86 GLN A C 1
ATOM 659 O O . GLN A 1 86 ? 3.755 3.097 5.737 1.00 67.06 86 GLN A O 1
ATOM 664 N N . LEU A 1 87 ? 2.940 3.835 7.697 1.00 56.41 87 LEU A N 1
ATOM 665 C CA . LEU A 1 87 ? 2.886 5.239 7.306 1.00 56.41 87 LEU A CA 1
ATOM 666 C C . LEU A 1 87 ? 4.307 5.776 7.462 1.00 56.41 87 LEU A C 1
ATOM 668 O O . LEU A 1 87 ? 4.771 5.986 8.584 1.00 56.41 87 LEU A O 1
ATOM 672 N N . ASP A 1 88 ? 5.022 5.911 6.352 1.00 53.88 88 ASP A N 1
ATOM 673 C CA . ASP A 1 88 ? 6.301 6.601 6.362 1.00 53.88 88 ASP A CA 1
ATOM 674 C C . ASP A 1 88 ? 6.037 8.107 6.489 1.00 53.88 88 ASP A C 1
ATOM 676 O O . ASP A 1 88 ? 5.396 8.714 5.636 1.00 53.88 88 ASP A O 1
ATOM 680 N N . ILE A 1 89 ? 6.473 8.702 7.601 1.00 60.75 89 ILE A N 1
ATOM 681 C CA . ILE A 1 89 ? 6.341 10.144 7.862 1.00 60.75 89 ILE A CA 1
ATOM 682 C C . ILE A 1 89 ? 7.433 10.972 7.170 1.00 60.75 89 ILE A C 1
ATOM 684 O O . ILE A 1 89 ? 7.450 12.194 7.322 1.00 60.75 89 ILE A O 1
ATOM 688 N N . SER A 1 90 ? 8.388 10.322 6.497 1.00 61.28 90 SER A N 1
ATOM 689 C CA . SER A 1 90 ? 9.453 10.997 5.753 1.00 61.28 90 SER A CA 1
ATOM 690 C C . SER A 1 90 ? 9.034 11.427 4.346 1.00 61.28 90 SER A C 1
ATOM 692 O O . SER A 1 90 ? 9.712 12.262 3.759 1.00 61.28 90 SER A O 1
ATOM 694 N N . GLU A 1 91 ? 7.893 10.938 3.860 1.00 56.44 91 GLU A N 1
ATOM 695 C CA . GLU A 1 91 ? 7.310 11.288 2.564 1.00 56.44 91 GLU A CA 1
ATOM 696 C C . GLU A 1 91 ? 6.307 12.446 2.747 1.00 56.44 91 GLU A C 1
ATOM 698 O O . GLU A 1 91 ? 5.383 12.372 3.568 1.00 56.44 91 GLU A O 1
ATOM 703 N N . ARG A 1 92 ? 6.461 13.543 2.001 1.00 59.12 92 ARG A N 1
ATOM 704 C CA . ARG A 1 92 ? 5.431 14.588 1.873 1.00 59.12 92 ARG A CA 1
ATOM 705 C C . ARG A 1 92 ? 4.422 14.163 0.804 1.00 59.12 92 ARG A C 1
ATOM 707 O O . ARG A 1 92 ? 4.741 13.418 -0.118 1.00 59.12 92 ARG A O 1
ATOM 714 N N . PHE A 1 93 ? 3.195 14.679 0.902 1.00 57.94 93 PHE A N 1
ATOM 715 C CA . PHE A 1 93 ? 2.239 14.573 -0.203 1.00 57.94 93 PHE A CA 1
ATOM 716 C C . PHE A 1 93 ? 2.869 15.164 -1.476 1.00 57.94 93 PHE A C 1
ATOM 718 O O . PHE A 1 93 ? 3.454 16.247 -1.412 1.00 57.94 93 PHE A O 1
ATOM 725 N N . ASP A 1 94 ? 2.760 14.429 -2.584 1.00 54.47 94 ASP A N 1
ATOM 726 C CA . ASP A 1 94 ? 3.306 14.753 -3.908 1.00 54.47 94 ASP A CA 1
ATOM 727 C C . ASP A 1 94 ? 4.849 14.696 -4.026 1.00 54.47 94 ASP A C 1
ATOM 729 O O . ASP A 1 94 ? 5.415 15.156 -5.020 1.00 54.47 94 ASP A O 1
ATOM 733 N N . ASP A 1 95 ? 5.575 14.098 -3.069 1.00 61.88 95 ASP A N 1
ATOM 734 C CA . ASP A 1 95 ? 7.025 13.847 -3.230 1.00 61.88 95 ASP A CA 1
ATOM 735 C C . ASP A 1 95 ? 7.313 12.902 -4.413 1.00 61.88 95 ASP A C 1
ATOM 737 O O . ASP A 1 95 ? 8.314 13.056 -5.114 1.00 61.88 95 ASP A O 1
ATOM 741 N N . ASN A 1 96 ? 6.379 12.000 -4.728 1.00 55.06 96 ASN A N 1
ATOM 742 C CA . ASN A 1 96 ? 6.409 11.157 -5.925 1.00 55.06 96 ASN A CA 1
ATOM 743 C C . ASN A 1 96 ? 6.328 11.948 -7.247 1.00 55.06 96 ASN A C 1
ATOM 745 O O . ASN A 1 96 ? 6.577 11.370 -8.306 1.00 55.06 96 ASN A O 1
ATOM 749 N N . GLU A 1 97 ? 5.974 13.236 -7.203 1.00 59.78 97 GLU A N 1
ATOM 750 C CA . GLU A 1 97 ? 5.854 14.121 -8.369 1.00 59.78 97 GLU A CA 1
ATOM 751 C C . GLU A 1 97 ? 7.052 15.074 -8.532 1.00 59.78 97 GLU A C 1
ATOM 753 O O . GLU A 1 97 ? 7.157 15.762 -9.546 1.00 59.78 97 GLU A O 1
ATOM 758 N N . ASN A 1 98 ? 7.987 15.107 -7.573 1.00 67.19 98 ASN A N 1
ATOM 759 C CA . ASN A 1 98 ? 9.061 16.106 -7.505 1.00 67.19 98 ASN A CA 1
ATOM 760 C C . ASN A 1 98 ? 10.467 15.511 -7.646 1.00 67.19 98 ASN A C 1
ATOM 762 O O . ASN A 1 98 ? 11.393 15.902 -6.936 1.00 67.19 98 ASN A O 1
ATOM 766 N N . LEU A 1 99 ? 10.649 14.588 -8.589 1.00 75.69 99 LEU A N 1
ATOM 767 C CA . LEU A 1 99 ? 11.978 14.052 -8.878 1.00 75.69 99 LEU A CA 1
ATOM 768 C C . LEU A 1 99 ? 12.895 15.156 -9.397 1.00 75.69 99 LEU A C 1
ATOM 770 O O . LEU A 1 99 ? 12.556 15.889 -10.325 1.00 75.69 99 LEU A O 1
ATOM 774 N N . GLY A 1 100 ? 14.090 15.261 -8.832 1.00 80.94 100 GLY A N 1
ATOM 775 C CA . GLY A 1 100 ? 15.123 16.133 -9.370 1.00 80.94 100 GLY A CA 1
ATOM 776 C C . GLY A 1 100 ? 15.606 15.654 -10.742 1.00 80.94 100 GLY A C 1
ATOM 777 O O . GLY A 1 100 ? 15.604 14.460 -11.045 1.00 80.94 100 GLY A O 1
ATOM 778 N N . ALA A 1 101 ? 16.127 16.573 -11.560 1.00 82.81 101 ALA A N 1
ATOM 779 C CA . ALA A 1 101 ? 16.727 16.222 -12.851 1.00 82.81 101 ALA A CA 1
ATOM 780 C C . ALA A 1 101 ? 17.856 15.182 -12.719 1.00 82.81 101 ALA A C 1
ATOM 782 O O . ALA A 1 101 ? 18.094 14.419 -13.648 1.00 82.81 101 ALA A O 1
ATOM 783 N N . ASP A 1 102 ? 18.531 15.092 -11.571 1.00 85.06 102 ASP A 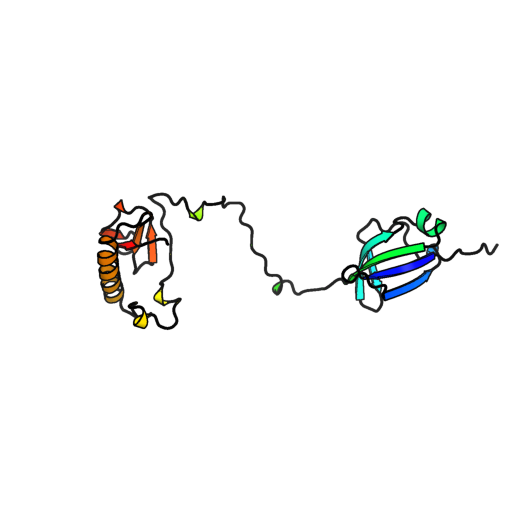N 1
ATOM 784 C CA . ASP A 1 102 ? 19.619 14.137 -11.319 1.00 85.06 102 ASP A CA 1
ATOM 785 C C . ASP A 1 102 ? 19.189 12.844 -10.615 1.00 85.06 102 ASP A C 1
ATOM 787 O O . ASP A 1 102 ? 20.006 11.938 -10.436 1.00 85.06 102 ASP A O 1
ATOM 791 N N . GLU A 1 103 ? 17.910 12.717 -10.271 1.00 87.19 103 GLU A N 1
ATOM 792 C CA . GLU A 1 103 ? 17.375 11.548 -9.582 1.00 87.19 103 GLU A CA 1
ATOM 793 C C . GLU A 1 103 ? 16.933 10.467 -10.571 1.00 87.19 103 GLU A C 1
ATOM 795 O O . GLU A 1 103 ? 16.375 10.735 -11.635 1.00 87.19 103 GLU A O 1
ATOM 800 N N . TRP A 1 104 ? 17.215 9.211 -10.235 1.00 88.88 104 TRP A N 1
ATOM 801 C CA . TRP A 1 104 ? 16.929 8.065 -11.094 1.00 88.88 104 TRP A CA 1
ATOM 802 C C . TRP A 1 104 ? 16.013 7.091 -10.378 1.00 88.88 104 TRP A C 1
ATOM 804 O O . TRP A 1 104 ? 16.339 6.614 -9.292 1.00 88.88 104 TRP A O 1
ATOM 814 N N . ILE A 1 105 ? 14.918 6.716 -11.031 1.00 88.44 105 ILE A N 1
ATOM 815 C CA . ILE A 1 105 ? 14.002 5.705 -10.508 1.00 88.44 105 ILE A CA 1
ATOM 816 C C . ILE A 1 105 ? 14.342 4.351 -11.107 1.00 88.44 105 ILE A C 1
ATOM 818 O O . ILE A 1 105 ? 14.577 4.231 -12.310 1.00 88.44 105 ILE A O 1
ATOM 822 N N . THR A 1 106 ? 14.319 3.313 -10.272 1.00 88.50 106 THR A N 1
ATOM 823 C CA . THR A 1 106 ? 14.305 1.927 -10.746 1.00 88.50 106 THR A CA 1
ATOM 824 C C . THR A 1 106 ? 12.864 1.488 -10.983 1.00 88.50 106 THR A C 1
ATOM 826 O O . THR A 1 106 ? 12.020 1.562 -10.097 1.00 88.50 106 THR A O 1
ATOM 829 N N . THR A 1 107 ? 12.597 1.019 -12.190 1.00 84.62 107 THR A N 1
ATOM 830 C CA . THR A 1 107 ? 11.284 0.578 -12.668 1.00 84.62 107 THR A CA 1
ATOM 831 C C . THR A 1 107 ? 11.277 -0.941 -12.844 1.00 84.62 107 THR A C 1
ATOM 833 O O . THR A 1 107 ? 12.295 -1.611 -12.652 1.00 84.62 107 THR A O 1
ATOM 836 N N . ARG A 1 108 ? 10.121 -1.506 -13.196 1.00 84.69 108 ARG A N 1
ATOM 837 C CA . ARG A 1 108 ? 9.980 -2.922 -13.553 1.00 84.69 108 ARG A CA 1
ATOM 838 C C . ARG A 1 108 ? 9.647 -3.047 -15.033 1.00 84.69 108 ARG A C 1
ATOM 840 O O . ARG A 1 108 ? 9.005 -2.169 -15.602 1.00 84.69 108 ARG A O 1
ATOM 847 N N . ALA A 1 109 ? 10.076 -4.146 -15.643 1.00 83.44 109 ALA A N 1
ATOM 848 C CA . ALA A 1 109 ? 9.760 -4.441 -17.030 1.00 83.44 109 ALA A CA 1
ATOM 849 C C . ALA A 1 109 ? 8.242 -4.608 -17.211 1.00 83.44 109 ALA A C 1
ATOM 851 O O . ALA A 1 109 ? 7.618 -5.408 -16.516 1.00 83.44 109 ALA A O 1
ATOM 852 N N . LEU A 1 110 ? 7.648 -3.866 -18.150 1.00 79.75 110 LEU A N 1
ATOM 853 C CA . LEU A 1 110 ? 6.201 -3.894 -18.393 1.00 79.75 110 LEU A CA 1
ATOM 854 C C . LEU A 1 110 ? 5.707 -5.270 -18.877 1.00 79.75 110 LEU A C 1
ATOM 856 O O . LEU A 1 110 ? 4.597 -5.689 -18.565 1.00 79.75 110 LEU A O 1
ATOM 860 N N . ASN A 1 111 ? 6.545 -6.011 -19.602 1.00 82.81 111 ASN A N 1
ATOM 861 C CA . ASN A 1 111 ? 6.231 -7.370 -20.047 1.00 82.81 111 ASN A CA 1
ATOM 862 C C . ASN A 1 111 ? 6.140 -8.389 -18.894 1.00 82.81 111 ASN A C 1
ATOM 864 O O . ASN A 1 111 ? 5.608 -9.472 -19.101 1.00 82.81 111 ASN A O 1
ATOM 868 N N . ALA A 1 112 ? 6.602 -8.052 -17.683 1.00 83.88 112 ALA A N 1
ATOM 869 C CA . ALA A 1 112 ? 6.467 -8.906 -16.499 1.00 83.88 112 ALA A CA 1
ATOM 870 C C . ALA A 1 112 ? 5.103 -8.787 -15.810 1.00 83.88 112 ALA A C 1
ATOM 872 O O . ALA A 1 112 ? 4.804 -9.570 -14.912 1.00 83.88 112 ALA A O 1
ATOM 873 N N . THR A 1 113 ? 4.289 -7.803 -16.196 1.00 80.19 113 THR A N 1
ATOM 874 C CA . THR A 1 113 ? 3.001 -7.513 -15.552 1.00 80.19 113 THR A CA 1
ATOM 875 C C . THR A 1 113 ? 1.798 -7.809 -16.447 1.00 80.19 113 THR A C 1
ATOM 877 O O . THR A 1 113 ? 0.674 -7.525 -16.049 1.00 80.19 113 THR A O 1
ATOM 880 N N . ILE A 1 114 ? 2.014 -8.332 -17.657 1.00 81.50 114 ILE A N 1
ATOM 881 C CA . ILE A 1 114 ? 0.971 -8.558 -18.666 1.00 81.50 114 ILE A CA 1
ATOM 882 C C . ILE A 1 114 ? 0.982 -10.036 -19.061 1.00 81.50 114 ILE A C 1
ATOM 884 O O . ILE A 1 114 ? 2.038 -10.576 -19.372 1.00 81.50 114 ILE A O 1
ATOM 888 N N . ASP A 1 115 ? -0.193 -10.671 -19.099 1.00 82.88 115 ASP A N 1
ATOM 889 C CA . ASP A 1 115 ? -0.330 -12.110 -19.383 1.00 82.88 115 ASP A CA 1
ATOM 890 C C . ASP A 1 115 ? 0.143 -12.507 -20.796 1.00 82.88 115 ASP A C 1
ATOM 892 O O . ASP A 1 115 ? 0.615 -13.622 -21.005 1.00 82.88 115 ASP A O 1
ATOM 896 N N . ASN A 1 116 ? 0.015 -11.606 -21.777 1.00 84.12 116 ASN A N 1
ATOM 897 C CA . ASN A 1 116 ? 0.467 -11.811 -23.157 1.00 84.12 116 ASN A CA 1
ATOM 898 C C . ASN A 1 116 ? 1.169 -10.547 -23.705 1.00 84.12 116 ASN A C 1
ATOM 900 O O . ASN A 1 116 ? 0.527 -9.707 -24.350 1.00 84.12 116 ASN A O 1
ATOM 904 N N . PRO A 1 117 ? 2.476 -10.374 -23.430 1.00 82.19 117 PRO A N 1
ATOM 905 C CA . PRO A 1 117 ? 3.220 -9.177 -23.822 1.00 82.19 117 PRO A CA 1
ATOM 906 C C . PRO A 1 117 ? 3.360 -9.040 -25.344 1.00 82.19 117 PRO A C 1
ATOM 908 O O . PRO A 1 117 ? 3.268 -7.934 -25.879 1.00 82.19 117 PRO A O 1
ATOM 911 N N . GLU A 1 118 ? 3.495 -10.156 -26.056 1.00 85.06 118 GLU A N 1
ATOM 912 C CA . GLU A 1 118 ? 3.729 -10.196 -27.504 1.00 85.06 118 GLU A CA 1
ATOM 913 C C . GLU A 1 118 ? 2.526 -9.659 -28.285 1.00 85.06 118 GLU A C 1
ATOM 915 O O . GLU A 1 118 ? 2.686 -8.889 -29.233 1.00 85.06 118 GLU A O 1
ATOM 920 N N . ALA A 1 119 ? 1.306 -9.978 -27.836 1.00 85.31 119 ALA A N 1
ATOM 921 C CA . ALA A 1 119 ? 0.076 -9.419 -28.399 1.00 85.31 119 ALA A CA 1
ATOM 922 C C . ALA A 1 119 ? -0.012 -7.888 -28.250 1.00 85.31 119 ALA A C 1
ATOM 924 O O . ALA A 1 119 ? -0.711 -7.233 -29.020 1.00 85.31 119 ALA A O 1
ATOM 925 N N . SER A 1 120 ? 0.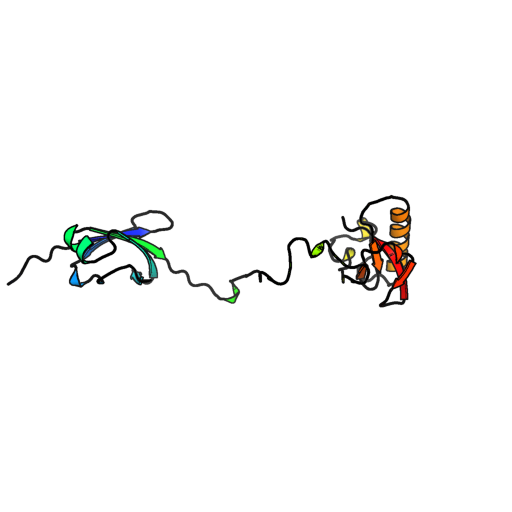716 -7.320 -27.284 1.00 78.38 120 SER A N 1
ATOM 926 C CA . SER A 1 120 ? 0.821 -5.874 -27.050 1.00 78.38 120 SER A CA 1
ATOM 927 C C . SER A 1 120 ? 2.045 -5.245 -27.733 1.00 78.38 120 SER A C 1
ATOM 929 O O . SER A 1 120 ? 2.342 -4.075 -27.504 1.00 78.38 120 SER A O 1
ATOM 931 N N . GLY A 1 121 ? 2.773 -6.007 -28.558 1.00 81.12 121 GLY A N 1
ATOM 932 C CA . GLY A 1 121 ? 3.992 -5.554 -29.232 1.00 81.12 121 GLY A CA 1
ATOM 933 C C . GLY A 1 121 ? 5.212 -5.440 -28.313 1.00 81.12 121 GLY A C 1
ATOM 934 O O . GLY A 1 121 ? 6.192 -4.796 -28.688 1.00 81.12 121 GLY A O 1
ATOM 935 N N . LEU A 1 122 ? 5.164 -6.039 -27.119 1.00 85.00 122 LEU A N 1
ATOM 936 C CA . LEU A 1 122 ? 6.288 -6.092 -26.189 1.00 85.00 122 LEU A CA 1
ATOM 937 C C . LEU A 1 122 ? 7.109 -7.373 -26.410 1.00 85.00 122 LEU A C 1
ATOM 939 O O . LEU A 1 122 ? 6.540 -8.416 -26.734 1.00 85.00 122 LEU A O 1
ATOM 943 N N . PRO A 1 123 ? 8.437 -7.319 -26.216 1.00 87.50 123 PRO A N 1
ATOM 944 C CA . PRO A 1 123 ? 9.283 -8.502 -26.314 1.00 87.50 123 PRO A CA 1
ATOM 945 C C . PRO A 1 123 ? 8.964 -9.516 -25.195 1.00 87.50 123 PRO A C 1
ATOM 947 O O . PRO A 1 123 ? 8.530 -9.104 -24.106 1.00 87.50 123 PRO A O 1
ATOM 950 N N . PRO A 1 124 ? 9.203 -10.823 -25.419 1.00 86.31 124 PRO A N 1
ATOM 951 C CA . PRO A 1 124 ? 9.038 -11.843 -24.385 1.00 86.31 124 PRO A CA 1
ATOM 952 C C . PRO A 1 124 ? 10.006 -11.620 -23.211 1.00 86.31 124 PRO A C 1
ATOM 954 O O . PRO A 1 124 ? 10.965 -10.852 -23.301 1.00 86.31 124 PRO A O 1
ATOM 957 N N . LEU A 1 125 ? 9.734 -12.259 -22.071 1.00 83.50 125 LEU A N 1
ATOM 958 C CA . LEU A 1 125 ? 10.504 -12.051 -20.834 1.00 83.50 125 LEU A CA 1
ATOM 959 C C . LEU A 1 125 ? 11.959 -12.518 -20.921 1.00 83.50 125 LEU A C 1
ATOM 961 O O . LEU A 1 125 ? 12.815 -11.988 -20.217 1.00 83.50 125 LEU A O 1
ATOM 965 N N . ASP A 1 126 ? 12.226 -13.504 -21.765 1.00 86.19 126 ASP A N 1
ATOM 966 C CA . ASP A 1 126 ? 13.541 -14.074 -22.039 1.00 86.19 126 ASP A CA 1
ATOM 967 C C . ASP A 1 126 ? 14.193 -13.492 -23.303 1.00 86.19 126 ASP A C 1
ATOM 969 O O . ASP A 1 126 ? 15.221 -14.002 -23.751 1.00 86.19 126 ASP A O 1
ATOM 973 N N . ALA A 1 127 ? 13.625 -12.418 -23.867 1.00 86.56 127 ALA A N 1
ATOM 974 C CA . ALA A 1 127 ? 14.205 -11.729 -25.010 1.00 86.56 127 ALA A CA 1
ATOM 975 C C . ALA A 1 127 ? 15.614 -11.211 -24.701 1.00 86.56 127 ALA A C 1
ATOM 977 O O . ALA A 1 127 ? 1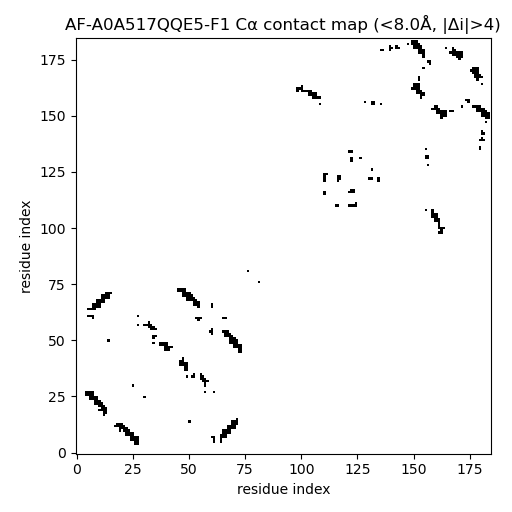5.904 -10.696 -23.616 1.00 86.56 127 ALA A O 1
ATOM 978 N N . ASP A 1 128 ? 16.479 -11.294 -25.705 1.00 91.81 128 ASP A N 1
ATOM 979 C CA . ASP A 1 128 ? 17.841 -10.789 -25.615 1.00 91.81 128 ASP A CA 1
ATOM 980 C C . ASP A 1 128 ? 17.862 -9.248 -25.460 1.00 91.81 128 ASP A C 1
ATOM 982 O O . ASP A 1 128 ? 17.019 -8.554 -26.049 1.00 91.81 128 ASP A O 1
ATOM 986 N N . PRO A 1 129 ? 18.812 -8.668 -24.694 1.00 90.88 129 PRO A N 1
ATOM 987 C CA . PRO A 1 129 ? 18.892 -7.223 -24.491 1.00 90.88 129 PRO A CA 1
ATOM 988 C C . PRO A 1 129 ? 18.942 -6.391 -25.781 1.00 90.88 129 PRO A C 1
ATOM 990 O O . PRO A 1 129 ? 18.425 -5.271 -25.809 1.00 90.88 129 PRO A O 1
ATOM 993 N N . GLU A 1 130 ? 19.531 -6.895 -26.864 1.00 92.88 130 GLU A N 1
ATOM 994 C CA . GLU A 1 130 ? 19.575 -6.203 -28.152 1.00 92.88 130 GLU A CA 1
ATOM 995 C C . GLU A 1 130 ? 18.176 -6.101 -28.762 1.00 92.88 130 GLU A C 1
ATOM 997 O O . GLU A 1 130 ? 17.800 -5.051 -29.291 1.00 92.88 130 GLU A O 1
ATOM 1002 N N . GLU A 1 131 ? 17.391 -7.174 -28.670 1.00 91.69 131 GLU A N 1
ATOM 1003 C CA . GLU A 1 131 ? 16.017 -7.205 -29.158 1.00 91.69 131 GLU A CA 1
ATOM 1004 C C . GLU A 1 131 ? 15.126 -6.267 -28.347 1.00 91.69 131 GLU A C 1
ATOM 1006 O O . GLU A 1 131 ? 14.411 -5.445 -28.930 1.00 91.69 131 GLU A O 1
ATOM 1011 N N . VAL A 1 132 ? 15.228 -6.327 -27.018 1.00 91.56 132 VAL A N 1
ATOM 1012 C CA . VAL A 1 132 ? 14.490 -5.442 -26.110 1.00 91.56 132 VAL A CA 1
ATOM 1013 C C . VAL A 1 132 ? 14.788 -3.979 -26.431 1.00 91.56 132 VAL A C 1
ATOM 1015 O O . VAL A 1 132 ? 13.870 -3.168 -26.581 1.00 91.56 132 VAL A O 1
ATOM 1018 N N . TYR A 1 133 ? 16.067 -3.634 -26.591 1.00 93.06 133 TYR A N 1
ATOM 1019 C CA . TYR A 1 133 ? 16.472 -2.270 -26.911 1.00 93.06 133 TYR A CA 1
ATOM 1020 C C . TYR A 1 133 ? 15.967 -1.827 -28.288 1.00 93.06 133 TYR A C 1
ATOM 1022 O O . TYR A 1 133 ? 15.502 -0.697 -28.438 1.00 93.06 133 TYR A O 1
ATOM 1030 N N . ARG A 1 134 ? 16.020 -2.709 -29.292 1.00 93.00 134 ARG A N 1
ATOM 1031 C CA . ARG A 1 134 ? 15.530 -2.423 -30.646 1.00 93.00 134 ARG A CA 1
ATOM 1032 C C . ARG A 1 134 ? 14.038 -2.099 -30.640 1.00 93.00 134 ARG A C 1
ATOM 1034 O O . ARG A 1 134 ? 13.652 -1.066 -31.180 1.00 93.00 134 ARG A O 1
ATOM 1041 N N . VAL A 1 135 ? 13.215 -2.948 -30.019 1.00 91.00 135 VAL A N 1
ATOM 1042 C CA . VAL A 1 135 ? 11.759 -2.737 -29.929 1.00 91.00 135 VAL A CA 1
ATOM 1043 C C . VAL A 1 135 ? 11.454 -1.440 -29.181 1.00 91.00 135 VAL A C 1
ATOM 1045 O O . VAL A 1 135 ? 10.687 -0.608 -29.666 1.00 91.00 135 VAL A O 1
ATOM 1048 N N . ALA A 1 136 ? 12.113 -1.214 -28.045 1.00 91.44 136 ALA A N 1
ATOM 1049 C CA . ALA A 1 136 ? 11.946 0.011 -27.274 1.00 91.44 136 ALA A CA 1
ATOM 1050 C C . ALA A 1 136 ? 12.363 1.268 -28.059 1.00 91.44 136 ALA A C 1
ATOM 1052 O O . ALA A 1 136 ? 11.693 2.292 -27.950 1.00 91.44 136 ALA A O 1
ATOM 1053 N N . SER A 1 137 ? 13.427 1.212 -28.871 1.00 93.06 137 SER A N 1
ATOM 1054 C CA . SER A 1 137 ? 13.848 2.350 -29.705 1.00 93.06 137 SER A CA 1
ATOM 1055 C C . SER A 1 137 ? 12.788 2.703 -30.740 1.00 93.06 137 SER A C 1
ATOM 1057 O O . SER A 1 137 ? 12.484 3.878 -30.919 1.00 93.06 137 SER A O 1
ATOM 1059 N N . THR A 1 138 ? 12.165 1.702 -31.368 1.00 91.00 138 THR A N 1
ATOM 1060 C CA . THR A 1 138 ? 11.055 1.930 -32.303 1.00 91.00 138 THR A CA 1
ATOM 1061 C C . THR A 1 138 ? 9.864 2.605 -31.613 1.00 91.00 138 THR A C 1
ATOM 1063 O O . THR A 1 138 ? 9.285 3.544 -32.157 1.00 91.00 138 THR A O 1
ATOM 1066 N N . LEU A 1 139 ? 9.516 2.182 -30.393 1.00 89.25 139 LEU A N 1
ATOM 1067 C CA . LEU A 1 139 ? 8.448 2.818 -29.610 1.00 89.25 139 LEU A CA 1
ATOM 1068 C C . LEU A 1 139 ? 8.816 4.244 -29.169 1.00 89.25 139 LEU A C 1
ATOM 1070 O O . LEU A 1 139 ? 7.963 5.131 -29.187 1.00 89.25 139 LEU A O 1
ATOM 1074 N N . SER A 1 140 ? 10.084 4.481 -28.823 1.00 91.38 140 SER A N 1
ATOM 1075 C CA . SER A 1 140 ? 10.618 5.813 -28.510 1.00 91.38 140 SER A CA 1
ATOM 1076 C C . SER A 1 140 ? 10.481 6.758 -29.691 1.00 91.38 140 SER A C 1
ATOM 1078 O O . SER A 1 140 ? 9.961 7.854 -29.531 1.00 91.38 140 SER A O 1
ATOM 1080 N N . GLU A 1 141 ? 10.895 6.330 -30.883 1.00 91.44 141 GLU A N 1
ATOM 1081 C CA . GLU A 1 141 ? 10.804 7.132 -32.108 1.00 91.44 141 GLU A CA 1
ATOM 1082 C C . GLU A 1 141 ? 9.353 7.511 -32.424 1.00 91.44 141 GLU A C 1
ATOM 1084 O O . GLU A 1 141 ? 9.063 8.663 -32.749 1.00 91.44 141 GLU A O 1
ATOM 1089 N N . LEU A 1 142 ? 8.419 6.571 -32.248 1.00 88.94 142 LEU A N 1
ATOM 1090 C CA . LEU A 1 142 ? 6.993 6.860 -32.373 1.00 88.94 142 LEU A CA 1
ATOM 1091 C C . LEU A 1 142 ? 6.543 7.902 -31.337 1.00 88.94 142 LEU A C 1
ATOM 1093 O O . LEU A 1 142 ? 5.846 8.853 -31.685 1.00 88.94 142 LEU A O 1
ATOM 1097 N N . ARG A 1 143 ? 6.967 7.773 -30.077 1.00 87.00 143 ARG A N 1
ATOM 1098 C CA . ARG A 1 143 ? 6.625 8.723 -29.006 1.00 87.00 143 ARG A CA 1
ATOM 1099 C C . ARG A 1 143 ? 7.270 10.097 -29.196 1.00 87.00 143 ARG A C 1
ATOM 1101 O O . ARG A 1 143 ? 6.708 11.109 -28.788 1.00 87.00 143 ARG A O 1
ATOM 1108 N N . GLU A 1 144 ? 8.441 10.167 -29.812 1.00 89.38 144 GLU A N 1
ATOM 1109 C CA . GLU A 1 144 ? 9.108 11.425 -30.161 1.00 89.38 144 GLU A CA 1
ATOM 1110 C C . GLU A 1 144 ? 8.291 12.232 -31.181 1.00 89.38 144 GLU A C 1
ATOM 1112 O O . GLU A 1 144 ? 8.342 13.459 -31.159 1.00 89.38 144 GLU A O 1
ATOM 1117 N N . SER A 1 145 ? 7.461 11.570 -31.997 1.00 87.56 145 SER A N 1
ATOM 1118 C CA . SER A 1 145 ? 6.557 12.238 -32.943 1.00 87.56 145 SER A CA 1
ATOM 1119 C C . SER A 1 145 ? 5.304 12.863 -32.307 1.00 87.56 145 SER A C 1
ATOM 1121 O O . SER A 1 145 ? 4.604 13.627 -32.973 1.00 87.56 145 SER A O 1
ATOM 1123 N N . ILE A 1 146 ? 5.021 12.576 -31.029 1.00 83.88 146 ILE A N 1
ATOM 1124 C CA . ILE A 1 146 ? 3.826 13.046 -30.316 1.00 83.88 146 ILE A CA 1
ATOM 1125 C C . ILE A 1 146 ? 4.262 13.965 -29.158 1.00 83.88 146 ILE A C 1
ATOM 1127 O O . ILE A 1 146 ? 4.985 13.518 -28.261 1.00 83.88 146 ILE A O 1
ATOM 1131 N N . PRO A 1 147 ? 3.850 15.247 -29.138 1.00 76.25 147 PRO A N 1
ATOM 1132 C CA . PRO A 1 147 ? 4.138 16.136 -28.020 1.00 76.25 147 PRO A CA 1
ATOM 1133 C C . PRO A 1 147 ? 3.215 15.793 -26.845 1.00 76.25 147 PRO A C 1
ATOM 1135 O O . PRO A 1 147 ? 2.015 16.054 -26.895 1.00 76.25 147 PRO A O 1
ATOM 1138 N N . ILE A 1 148 ? 3.781 15.189 -25.803 1.00 78.00 148 ILE A N 1
ATOM 1139 C CA . ILE A 1 148 ? 3.105 14.891 -24.538 1.00 78.00 148 ILE A CA 1
ATOM 1140 C C . ILE A 1 148 ? 3.893 15.605 -23.437 1.00 78.00 148 ILE A C 1
ATOM 1142 O O . ILE A 1 148 ? 5.121 15.512 -23.385 1.00 78.00 148 ILE A O 1
ATOM 1146 N N . GLU A 1 149 ? 3.200 16.372 -22.599 1.00 78.38 149 GLU A N 1
ATOM 1147 C CA . GLU A 1 149 ? 3.815 17.020 -21.437 1.00 78.38 149 GLU A CA 1
ATOM 1148 C C . GLU A 1 149 ? 4.196 15.965 -20.384 1.00 78.38 149 GLU A C 1
ATOM 1150 O O . GLU A 1 149 ? 3.509 14.958 -20.235 1.00 78.38 149 GLU A O 1
ATOM 1155 N N . GLY A 1 150 ? 5.305 16.179 -19.669 1.00 78.06 150 GLY A N 1
ATOM 1156 C CA . GLY A 1 150 ? 5.772 15.247 -18.630 1.00 78.06 150 GLY A CA 1
ATOM 1157 C C . GLY A 1 150 ? 6.543 14.021 -19.139 1.00 78.06 150 GLY A C 1
ATOM 1158 O O . GLY A 1 150 ? 6.736 13.062 -18.395 1.00 78.06 150 GLY A O 1
ATOM 1159 N N . ASP A 1 151 ? 6.997 14.023 -20.395 1.00 85.94 151 ASP A N 1
ATOM 1160 C CA . ASP A 1 151 ? 7.877 12.968 -20.903 1.00 85.94 151 ASP A CA 1
ATOM 1161 C C . ASP A 1 151 ? 9.270 13.019 -20.264 1.00 85.94 151 ASP A C 1
ATOM 1163 O O . ASP A 1 151 ? 9.861 14.085 -20.099 1.00 85.94 151 ASP A O 1
ATOM 1167 N N . GLY A 1 152 ? 9.818 11.839 -19.986 1.00 90.31 152 GLY A N 1
ATOM 1168 C CA . GLY A 1 152 ? 11.178 11.656 -19.503 1.00 90.31 152 GLY A CA 1
ATOM 1169 C C . GLY A 1 152 ? 11.971 10.702 -20.389 1.00 90.31 152 GLY A C 1
ATOM 1170 O O . GLY A 1 152 ? 11.638 10.431 -21.549 1.00 90.31 152 GLY A O 1
ATOM 1171 N N . VAL A 1 153 ? 13.039 10.164 -19.817 1.00 92.94 153 VAL A N 1
ATOM 1172 C CA . VAL A 1 153 ? 13.916 9.198 -20.466 1.00 92.94 153 VAL A CA 1
ATOM 1173 C C . VAL A 1 153 ? 13.988 7.892 -19.691 1.00 92.94 153 VAL A C 1
ATOM 1175 O O . VAL A 1 153 ? 13.850 7.857 -18.470 1.00 92.94 153 VAL A O 1
ATOM 1178 N N . TYR A 1 154 ? 14.245 6.806 -20.408 1.00 93.44 154 TYR A N 1
ATOM 1179 C CA . TYR A 1 154 ? 14.226 5.454 -19.877 1.00 93.44 154 TYR A CA 1
ATOM 1180 C C . TYR A 1 154 ? 15.272 4.564 -20.552 1.00 93.44 154 TYR A C 1
ATOM 1182 O O . TYR A 1 154 ? 15.535 4.664 -21.753 1.00 93.44 154 TYR A O 1
ATOM 1190 N N . CYS A 1 155 ? 15.860 3.658 -19.771 1.00 94.44 155 CYS A N 1
ATOM 1191 C CA . CYS A 1 155 ? 16.671 2.558 -20.269 1.00 94.44 155 CYS A CA 1
ATOM 1192 C C . CYS A 1 155 ? 15.894 1.236 -20.136 1.00 94.44 155 CYS A C 1
ATOM 1194 O O . CYS A 1 155 ? 15.724 0.761 -19.011 1.00 94.44 155 CYS A O 1
ATOM 1196 N N . PRO A 1 156 ? 15.512 0.583 -21.249 1.00 92.19 156 PRO A N 1
ATOM 1197 C CA . PRO A 1 156 ? 14.728 -0.653 -21.223 1.00 92.19 156 PRO A CA 1
ATOM 1198 C C . PRO A 1 156 ? 15.505 -1.878 -20.741 1.00 92.19 156 PRO A C 1
ATOM 1200 O O . PRO A 1 156 ? 14.893 -2.891 -20.441 1.00 92.19 156 PRO A O 1
ATOM 1203 N N . ILE A 1 157 ? 16.836 -1.787 -20.660 1.00 93.06 157 ILE A N 1
ATOM 1204 C CA . ILE A 1 157 ? 17.708 -2.896 -20.243 1.00 93.06 157 ILE A CA 1
ATOM 1205 C C . ILE A 1 157 ? 18.005 -2.831 -18.751 1.00 93.06 157 ILE A C 1
ATOM 1207 O O . ILE A 1 157 ? 17.981 -3.833 -18.048 1.00 93.06 157 ILE A O 1
ATOM 1211 N N . CYS A 1 158 ? 18.299 -1.633 -18.250 1.00 93.38 158 CYS A N 1
ATOM 1212 C CA . CYS A 1 158 ? 18.602 -1.430 -16.838 1.00 93.38 158 CYS A CA 1
ATOM 1213 C C . CYS A 1 158 ? 17.369 -1.083 -16.002 1.00 93.38 158 CYS A C 1
ATOM 1215 O O . CYS A 1 158 ? 17.503 -0.933 -14.787 1.00 93.38 158 CYS A O 1
ATOM 1217 N N . HIS A 1 159 ? 16.219 -0.898 -16.655 1.00 92.00 159 HIS A N 1
ATOM 1218 C CA . HIS A 1 159 ? 14.965 -0.457 -16.062 1.00 92.00 159 HIS A CA 1
ATOM 1219 C C . HIS A 1 159 ? 15.136 0.782 -15.177 1.00 92.00 159 HIS A C 1
ATOM 1221 O O . HIS A 1 159 ? 14.623 0.838 -14.063 1.00 92.00 159 HIS A O 1
ATOM 1227 N N . VAL A 1 160 ? 15.877 1.782 -15.662 1.00 92.25 160 VAL A N 1
ATOM 1228 C CA . VAL A 1 160 ? 16.043 3.068 -14.968 1.00 92.25 160 VAL A CA 1
ATOM 1229 C C . VAL A 1 160 ? 15.431 4.196 -15.772 1.00 92.25 160 VAL A C 1
ATOM 1231 O O . VAL A 1 160 ? 15.574 4.218 -16.995 1.00 92.25 160 VAL A O 1
ATOM 1234 N N . ALA A 1 161 ? 14.778 5.124 -15.086 1.00 91.56 161 ALA A N 1
ATOM 1235 C CA . ALA A 1 161 ? 14.107 6.260 -15.694 1.00 91.56 161 ALA A CA 1
ATOM 1236 C C . ALA A 1 161 ? 14.475 7.572 -14.992 1.00 91.56 161 ALA A C 1
ATOM 1238 O O . ALA A 1 161 ? 14.879 7.573 -13.827 1.00 91.56 161 ALA A O 1
ATOM 1239 N N . ASN A 1 162 ? 14.351 8.676 -15.719 1.00 91.44 162 ASN A N 1
ATOM 1240 C CA . ASN A 1 162 ? 14.621 10.028 -15.247 1.00 91.44 162 ASN A CA 1
ATOM 1241 C C . ASN A 1 162 ? 13.649 10.997 -15.940 1.00 91.44 162 ASN A C 1
ATOM 1243 O O . ASN A 1 162 ? 13.270 10.769 -17.089 1.00 91.44 162 ASN A O 1
ATOM 1247 N N . ILE A 1 163 ? 13.219 12.049 -15.248 1.00 89.62 163 ILE A N 1
ATOM 1248 C CA . ILE A 1 163 ? 12.218 12.986 -15.777 1.00 89.62 163 ILE A CA 1
ATOM 1249 C C . ILE A 1 163 ? 12.794 14.025 -16.755 1.00 89.62 163 ILE A C 1
ATOM 1251 O O . ILE A 1 163 ? 12.045 14.683 -17.467 1.00 89.62 163 ILE A O 1
ATOM 1255 N N . ASP A 1 164 ? 14.117 14.186 -16.811 1.00 89.94 164 ASP A N 1
ATOM 1256 C CA . ASP A 1 164 ? 14.779 15.174 -17.656 1.00 89.94 164 ASP A CA 1
ATOM 1257 C C . ASP A 1 164 ? 14.886 14.679 -19.104 1.00 89.94 164 ASP A C 1
ATOM 1259 O O . ASP A 1 164 ? 15.800 13.937 -19.481 1.00 89.94 164 ASP A O 1
ATOM 1263 N N . ILE A 1 165 ? 13.960 15.140 -19.947 1.00 90.00 165 ILE A N 1
ATOM 1264 C CA . ILE A 1 165 ? 13.968 14.871 -21.389 1.00 90.00 165 ILE A CA 1
ATOM 1265 C C . ILE A 1 165 ? 15.244 15.368 -22.088 1.00 90.00 165 ILE A C 1
ATOM 1267 O O . ILE A 1 165 ? 15.616 14.839 -23.137 1.00 90.00 165 ILE A O 1
ATOM 1271 N N . GLY A 1 166 ? 15.969 16.330 -21.505 1.00 90.56 166 GLY A N 1
ATOM 1272 C CA . GLY A 1 166 ? 17.262 16.801 -22.005 1.00 90.56 166 GLY A CA 1
ATOM 1273 C C . GLY A 1 166 ? 18.330 15.703 -22.057 1.00 90.56 166 GLY A C 1
ATOM 1274 O O . GLY A 1 166 ? 19.302 15.821 -22.802 1.00 90.56 166 GLY A O 1
ATOM 1275 N N . LYS A 1 167 ? 18.127 14.595 -21.335 1.00 92.94 167 LYS A N 1
ATOM 1276 C CA . LYS A 1 167 ? 19.003 13.415 -21.340 1.00 92.94 167 LYS A CA 1
ATOM 1277 C C . LYS A 1 167 ? 18.699 12.437 -22.479 1.00 92.94 167 LYS A C 1
ATOM 1279 O O . LYS A 1 167 ? 19.330 11.379 -22.548 1.00 92.94 167 LYS A O 1
ATOM 1284 N N . LEU A 1 168 ? 17.767 12.741 -23.383 1.00 93.81 168 LEU A N 1
ATOM 1285 C CA . LEU A 1 168 ? 17.422 11.862 -24.503 1.00 93.81 168 LEU A CA 1
ATOM 1286 C C . LEU A 1 168 ? 18.664 11.552 -25.359 1.00 93.81 168 LEU A C 1
ATOM 1288 O O . LEU A 1 168 ? 19.458 12.435 -25.672 1.00 93.81 168 LEU A O 1
ATOM 1292 N N . ARG A 1 169 ? 18.853 10.275 -25.716 1.00 94.44 169 ARG A N 1
ATOM 1293 C CA . ARG A 1 169 ? 20.034 9.729 -26.420 1.00 94.44 169 ARG A CA 1
ATOM 1294 C C . ARG A 1 169 ? 21.377 9.846 -25.689 1.00 94.44 169 ARG A C 1
ATOM 1296 O O . ARG A 1 169 ? 22.365 9.311 -26.190 1.00 94.44 169 ARG A O 1
ATOM 1303 N N . SER A 1 170 ? 21.437 10.457 -24.507 1.00 96.06 170 SER A N 1
ATOM 1304 C CA . SER A 1 170 ? 22.635 10.401 -23.664 1.00 96.06 170 SER A CA 1
ATOM 1305 C C . SER A 1 170 ? 2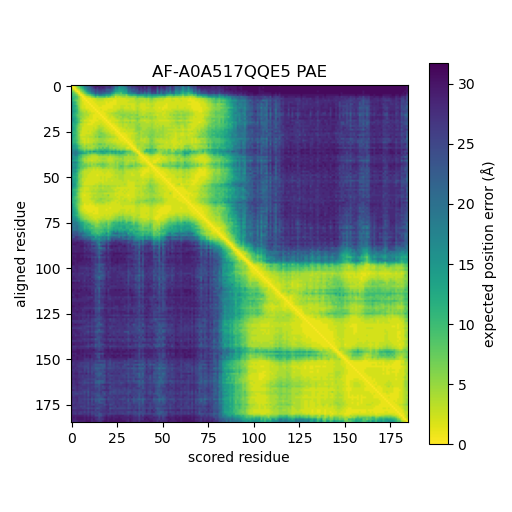2.870 8.966 -23.152 1.00 96.06 170 SER A C 1
ATOM 1307 O O . SER A 1 170 ? 21.931 8.161 -23.132 1.00 96.06 170 SER A O 1
ATOM 1309 N N . PRO A 1 171 ? 24.110 8.590 -22.795 1.00 96.88 171 PRO A N 1
ATOM 1310 C CA . PRO A 1 171 ? 24.401 7.237 -22.339 1.00 96.88 171 PRO A CA 1
ATOM 1311 C C . PRO A 1 171 ? 23.767 6.959 -20.972 1.00 96.88 171 PRO A C 1
ATOM 1313 O O . PRO A 1 171 ? 23.900 7.731 -20.025 1.00 96.88 171 PRO A O 1
ATOM 1316 N N . CYS A 1 172 ? 23.120 5.803 -20.852 1.00 94.56 172 CYS A N 1
ATOM 1317 C CA . CYS A 1 172 ? 22.595 5.291 -19.597 1.00 94.56 172 CYS A CA 1
ATOM 1318 C C . CYS A 1 172 ? 23.735 5.134 -18.576 1.00 94.56 172 CYS A C 1
ATOM 1320 O O . CYS A 1 172 ? 24.740 4.492 -18.894 1.00 94.56 172 CYS A O 1
ATOM 1322 N N . PRO A 1 173 ? 23.568 5.599 -17.325 1.00 94.00 173 PRO A N 1
ATOM 1323 C CA . PRO A 1 173 ? 24.617 5.515 -16.306 1.00 94.00 173 PRO A CA 1
ATOM 1324 C C . PRO A 1 173 ? 24.990 4.077 -15.910 1.00 94.00 173 PRO A C 1
ATOM 1326 O O . PRO A 1 173 ? 26.049 3.863 -15.330 1.00 94.00 173 PRO A O 1
ATOM 1329 N N . LYS A 1 174 ? 24.135 3.086 -16.207 1.00 94.31 174 LYS A N 1
ATOM 1330 C CA . LYS A 1 174 ? 24.366 1.675 -15.855 1.00 94.31 174 LYS A CA 1
ATOM 1331 C C . LYS A 1 174 ? 24.968 0.845 -16.993 1.00 94.31 174 LYS A C 1
ATOM 1333 O O . LYS A 1 174 ? 25.875 0.062 -16.740 1.00 94.31 174 LYS A O 1
ATOM 1338 N N . CYS A 1 175 ? 24.474 0.986 -18.226 1.00 94.69 175 CYS A N 1
ATOM 1339 C CA . CYS A 1 175 ? 24.917 0.157 -19.361 1.00 94.69 175 CYS A CA 1
ATOM 1340 C C . CYS A 1 175 ? 25.529 0.935 -20.533 1.00 94.69 175 CYS A C 1
ATOM 1342 O O . CYS A 1 175 ? 25.937 0.322 -21.515 1.00 94.69 175 CYS A O 1
ATOM 1344 N N . GLY A 1 176 ? 25.554 2.268 -20.482 1.00 95.12 176 GLY A N 1
ATOM 1345 C CA . GLY A 1 176 ? 26.105 3.117 -21.541 1.00 95.12 176 GLY A CA 1
ATOM 1346 C C . GLY A 1 176 ? 25.264 3.222 -22.820 1.00 95.12 176 GLY A C 1
ATOM 1347 O O . GLY A 1 176 ? 25.597 4.029 -23.683 1.00 95.12 176 GLY A O 1
ATOM 1348 N N . ARG A 1 177 ? 24.169 2.461 -22.964 1.00 94.25 177 ARG A N 1
ATOM 1349 C CA . ARG A 1 177 ? 23.264 2.569 -24.126 1.00 94.25 177 ARG A CA 1
ATOM 1350 C C . ARG A 1 177 ? 22.515 3.899 -24.127 1.00 94.25 177 ARG A C 1
ATOM 1352 O O . ARG A 1 177 ? 22.227 4.433 -23.060 1.00 94.25 177 ARG A O 1
ATOM 1359 N N . GLY A 1 178 ? 22.161 4.398 -25.308 1.00 96.38 178 GLY A N 1
ATOM 1360 C CA . GLY A 1 178 ? 21.387 5.630 -25.443 1.00 96.38 178 GLY A CA 1
ATOM 1361 C C . GLY A 1 178 ? 20.042 5.547 -24.717 1.00 96.38 178 GLY A C 1
ATOM 1362 O O . GLY A 1 178 ? 19.343 4.538 -24.778 1.00 96.38 178 GLY A O 1
ATOM 1363 N N . LEU A 1 179 ? 19.679 6.605 -24.007 1.00 95.94 179 LEU A N 1
ATOM 1364 C CA . LEU A 1 179 ? 18.382 6.690 -23.350 1.00 95.94 179 LEU A CA 1
ATOM 1365 C C . LEU A 1 179 ? 17.273 6.981 -24.362 1.00 95.94 179 LEU A C 1
ATOM 1367 O O . LEU A 1 179 ? 17.481 7.697 -25.345 1.00 95.94 179 LEU A O 1
ATOM 1371 N N . LEU A 1 180 ? 16.098 6.422 -24.095 1.00 95.00 180 LEU A N 1
ATOM 1372 C CA . LEU A 1 180 ? 14.929 6.462 -24.966 1.00 95.00 180 LEU A CA 1
ATOM 1373 C C . LEU A 1 180 ? 13.814 7.283 -24.321 1.00 95.00 180 LEU A C 1
ATOM 1375 O O . LEU A 1 180 ? 13.700 7.306 -23.098 1.00 95.00 180 LEU A O 1
ATOM 1379 N N . LYS A 1 181 ? 12.989 7.946 -25.129 1.00 92.31 181 LYS A N 1
ATOM 1380 C CA . LYS A 1 181 ? 11.858 8.744 -24.657 1.00 92.31 181 LYS A CA 1
ATOM 1381 C C . LYS A 1 181 ? 10.780 7.827 -24.076 1.00 92.31 181 LYS A C 1
ATOM 1383 O O . LYS A 1 181 ? 10.381 6.853 -24.715 1.00 92.31 181 LYS A O 1
ATOM 1388 N N . PHE A 1 182 ? 10.287 8.150 -22.884 1.00 85.62 182 PHE A N 1
ATOM 1389 C CA . PHE A 1 182 ? 9.254 7.379 -22.191 1.00 85.62 182 PHE A CA 1
ATOM 1390 C C . PHE A 1 182 ? 8.287 8.295 -21.435 1.00 85.62 182 PHE A C 1
ATOM 1392 O O . PHE A 1 182 ? 8.652 9.400 -21.043 1.00 85.62 182 PHE A O 1
ATOM 1399 N N . GLY A 1 183 ? 7.047 7.835 -21.270 1.00 75.25 183 GLY A N 1
ATOM 1400 C CA . GLY A 1 183 ? 5.962 8.602 -20.669 1.00 75.25 183 GLY A CA 1
ATOM 1401 C C . GLY A 1 183 ? 5.583 8.136 -19.282 1.00 75.25 183 GLY A C 1
ATOM 1402 O O . GLY A 1 183 ? 5.422 6.938 -19.069 1.00 75.25 183 GLY A O 1
ATOM 1403 N N . TRP A 1 184 ? 5.353 9.093 -18.392 1.00 61.34 184 TRP A N 1
ATOM 1404 C CA . TRP A 1 184 ? 4.757 8.889 -17.077 1.00 61.34 184 TRP A CA 1
ATOM 1405 C C . TRP A 1 184 ? 3.284 9.310 -17.146 1.00 61.34 184 TRP A C 1
ATOM 1407 O O . TRP A 1 184 ? 2.942 10.434 -16.801 1.00 61.34 184 TRP A O 1
ATOM 1417 N N . THR A 1 185 ? 2.422 8.462 -17.701 1.00 48.97 185 THR A N 1
ATOM 1418 C CA . THR A 1 185 ? 0.960 8.666 -17.660 1.00 48.97 185 THR A CA 1
ATOM 1419 C C . THR A 1 185 ? 0.316 7.591 -16.823 1.00 48.97 185 THR A C 1
ATOM 1421 O O . THR A 1 185 ? 0.704 6.421 -17.051 1.00 48.97 185 THR A O 1
#